Protein AF-A0A117S968-F1 (afdb_monomer)

Sequence (206 aa):
MDIFWGIPSEEHIAWGGMIALYLFLAGIAGGGFLTASLTDLFSKERPTKLIKTGAYIAPVAIIFGLGLLVLDLSKPFFFWKLLININTNSVMSIGTYIISVFVSLAFVYAYLVWAESATTLTGIWAKLVQFSSRFFVLRKPVALLGAIFAICTTTYTGFLLSAITTNTLWSVPFLGLVGVPFLAVLFLVSGVSTGLAATLLGAAKS

pLDDT: mean 81.48, std 13.28, range [36.38, 96.31]

Radius of gyration: 19.87 Å; Cα contacts (8 Å, |Δi|>4): 267; chains: 1; bounding box: 44×37×66 Å

Mean predicted aligned error: 8.72 Å

Foldseek 3Di:
DDDDDPDPDDPPPVDDVLLVLLLLLLLLLLLLLLQLLCLCQPPPVSLLLLNLLSLVSNLVSNVSSVVSVLVPPPCSVCVVVLVVDQDPVDLVSVLVVLSVLLNVLSVVLNVLSVLVVCCPDDDPSVVVSVVCVVCNVVNNVSSVVSNVSSLVNQLSSLVVQLVPPPDPVSVDDDVPPNPHTPSSVVSNVSSNVSNSVSSVVSSVVD

Secondary structure (DSSP, 8-state):
---SSSS-S----SS-HHHHHHHHHHHHHHHHHHHHHHHHHH-SS--HHHHHHHHHHHHHHHHHHHHHHHHHSSSGGGHHHHHHS--TT-HHHHHHHHHHHHHHHHHHHHHHHHHHHGGG--SHHHHHHHHHGGGGGGHHHHHHHHHHHHHHHHHHHHHHHHT-TT-TTTSPEETTEEEEEHHHHHHHHHHHHHHHHHHHHHHHT-

Structure (mmCIF, N/CA/C/O backbone):
data_AF-A0A117S968-F1
#
_entry.id   AF-A0A117S968-F1
#
loop_
_atom_site.group_PDB
_atom_site.id
_atom_site.type_symbol
_atom_site.label_atom_id
_atom_site.label_alt_id
_atom_site.label_comp_id
_atom_site.label_asym_id
_atom_site.label_entity_id
_atom_site.label_seq_id
_atom_site.pdbx_PDB_ins_code
_atom_site.Cartn_x
_atom_site.Cartn_y
_atom_site.Cartn_z
_atom_site.occupancy
_atom_site.B_iso_or_equiv
_atom_site.auth_seq_id
_atom_site.auth_comp_id
_atom_site.auth_asym_id
_atom_site.auth_atom_id
_atom_site.pdbx_PDB_model_num
ATOM 1 N N . MET A 1 1 ? 14.088 5.258 -43.621 1.00 47.81 1 MET A N 1
ATOM 2 C CA . MET A 1 1 ? 13.639 6.657 -43.497 1.00 47.81 1 MET A CA 1
ATOM 3 C C . MET A 1 1 ? 12.570 6.834 -44.542 1.00 47.81 1 MET A C 1
ATOM 5 O O . MET A 1 1 ? 12.936 6.615 -45.678 1.00 47.81 1 MET A O 1
ATOM 9 N N . ASP A 1 2 ? 11.335 7.169 -44.161 1.00 36.38 2 ASP A N 1
ATOM 10 C CA . ASP A 1 2 ? 10.377 7.879 -45.019 1.00 36.38 2 ASP A CA 1
ATOM 11 C C . ASP A 1 2 ? 9.363 8.600 -44.121 1.00 36.38 2 ASP A C 1
ATOM 13 O O . ASP A 1 2 ? 8.639 7.989 -43.337 1.00 36.38 2 ASP A O 1
ATOM 17 N N . ILE A 1 3 ? 9.399 9.929 -44.188 1.00 51.59 3 ILE A N 1
ATOM 18 C CA . ILE A 1 3 ? 8.630 10.875 -43.382 1.00 51.59 3 ILE A CA 1
ATOM 19 C C . ILE A 1 3 ? 7.699 11.570 -44.375 1.00 51.59 3 ILE A C 1
ATOM 21 O O . ILE A 1 3 ? 8.154 12.445 -45.104 1.00 51.59 3 ILE A O 1
ATOM 25 N N . PHE A 1 4 ? 6.428 11.164 -44.458 1.00 56.97 4 PHE A N 1
ATOM 26 C CA . PHE A 1 4 ? 5.489 11.775 -45.415 1.00 56.97 4 PHE A CA 1
ATOM 27 C C . PHE A 1 4 ? 4.363 12.607 -44.775 1.00 56.97 4 PHE A C 1
ATOM 29 O O . PHE A 1 4 ? 3.823 13.452 -45.475 1.00 56.97 4 PHE A O 1
ATOM 36 N N . TRP A 1 5 ? 4.056 12.468 -43.469 1.00 50.81 5 TRP A N 1
ATOM 37 C CA . TRP A 1 5 ? 2.987 13.251 -42.798 1.00 50.81 5 TRP A CA 1
ATOM 38 C C . TRP A 1 5 ? 3.158 13.491 -41.279 1.00 50.81 5 TRP A C 1
ATOM 40 O O . TRP A 1 5 ? 2.179 13.550 -40.544 1.00 50.81 5 TRP A O 1
ATOM 50 N N . GLY A 1 6 ? 4.385 13.663 -40.773 1.00 51.75 6 GLY A N 1
ATOM 51 C CA . GLY A 1 6 ? 4.610 14.210 -39.417 1.00 51.75 6 GLY A CA 1
ATOM 52 C C . GLY A 1 6 ? 4.104 13.380 -38.223 1.00 51.75 6 GLY A C 1
ATOM 53 O O . GLY A 1 6 ? 4.209 13.841 -37.092 1.00 51.75 6 GLY A O 1
ATOM 54 N N . ILE A 1 7 ? 3.609 12.163 -38.443 1.00 48.47 7 ILE A N 1
ATOM 55 C CA . ILE A 1 7 ? 3.338 11.181 -37.392 1.00 48.47 7 ILE A CA 1
ATOM 56 C C . ILE A 1 7 ? 4.130 9.925 -37.763 1.00 48.47 7 ILE A C 1
ATOM 58 O O . ILE A 1 7 ? 3.875 9.358 -38.830 1.00 48.47 7 ILE A O 1
ATOM 62 N N . PRO A 1 8 ? 5.114 9.500 -36.953 1.00 46.94 8 PRO A N 1
ATOM 63 C CA . PRO A 1 8 ? 5.734 8.196 -37.121 1.00 46.94 8 P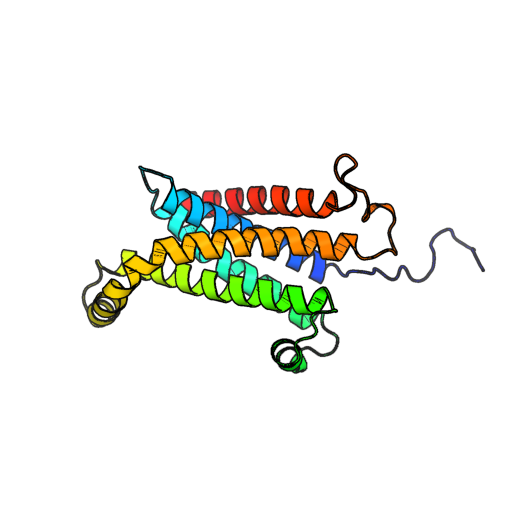RO A CA 1
ATOM 64 C C . PRO A 1 8 ? 4.654 7.113 -37.032 1.00 46.94 8 PRO A C 1
ATOM 66 O O . PRO A 1 8 ? 3.935 7.014 -36.038 1.00 46.94 8 PRO A O 1
ATOM 69 N N . SER A 1 9 ? 4.517 6.329 -38.098 1.00 44.91 9 SER A N 1
ATOM 70 C CA . SER A 1 9 ? 3.722 5.109 -38.123 1.00 44.91 9 SER A CA 1
ATOM 71 C C . SER A 1 9 ? 4.350 4.093 -37.168 1.00 44.91 9 SER A C 1
ATOM 73 O O . SER A 1 9 ? 5.526 3.758 -37.289 1.00 44.91 9 SER A O 1
ATOM 75 N N . GLU A 1 10 ? 3.524 3.646 -36.222 1.00 49.44 10 GLU A N 1
ATOM 76 C CA . GLU A 1 10 ? 3.840 2.792 -35.071 1.00 49.44 10 GLU A CA 1
ATOM 77 C C . GLU A 1 10 ? 4.653 3.484 -33.967 1.00 49.44 10 GLU A C 1
ATOM 79 O O . GLU A 1 10 ? 5.812 3.170 -33.694 1.00 49.44 10 GLU A O 1
ATOM 84 N N . GLU A 1 11 ? 3.988 4.395 -33.242 1.00 49.69 11 GLU A N 1
ATOM 85 C CA . GLU A 1 11 ? 4.288 4.580 -31.821 1.00 49.69 11 GLU A CA 1
ATOM 86 C C . GLU A 1 11 ? 4.152 3.209 -31.149 1.00 49.69 11 GLU A C 1
ATOM 88 O O . GLU A 1 11 ? 3.063 2.769 -30.777 1.00 49.69 11 GLU A O 1
ATOM 93 N N . HIS A 1 12 ? 5.269 2.501 -31.000 1.00 46.91 12 HIS A N 1
ATOM 94 C CA . HIS A 1 12 ? 5.388 1.471 -29.987 1.00 46.91 12 HIS A CA 1
ATOM 95 C C . HIS A 1 12 ? 5.179 2.169 -28.645 1.00 46.91 12 HIS A C 1
ATOM 97 O O . HIS A 1 12 ? 6.125 2.658 -28.026 1.00 46.91 12 HIS A O 1
ATOM 103 N N . ILE A 1 13 ? 3.920 2.259 -28.210 1.00 51.19 13 ILE A N 1
ATOM 104 C CA . ILE A 1 13 ? 3.584 2.667 -26.857 1.00 51.19 13 ILE A CA 1
ATOM 105 C C . ILE A 1 13 ? 4.250 1.621 -25.971 1.00 51.19 13 ILE A C 1
ATOM 107 O O . ILE A 1 13 ? 3.766 0.499 -25.841 1.00 51.19 13 ILE A O 1
ATOM 111 N N . ALA A 1 14 ? 5.407 1.971 -25.412 1.00 54.34 14 ALA A N 1
ATOM 112 C CA . ALA A 1 14 ? 6.212 1.033 -24.644 1.00 54.34 14 ALA A CA 1
ATOM 113 C C . ALA A 1 14 ? 5.417 0.454 -23.458 1.00 54.34 14 ALA A C 1
ATOM 115 O O . ALA A 1 14 ? 5.742 -0.627 -22.978 1.00 54.34 14 ALA A O 1
ATOM 116 N N . TRP A 1 15 ? 4.406 1.194 -22.979 1.00 60.62 15 TRP A N 1
ATOM 117 C CA . TRP A 1 15 ? 3.553 0.855 -21.845 1.00 60.62 15 TRP A CA 1
ATOM 118 C C . TRP A 1 15 ? 2.090 1.181 -22.163 1.00 60.62 15 TRP A C 1
ATOM 120 O O . TRP A 1 15 ? 1.715 2.349 -22.260 1.00 60.62 15 TRP A O 1
ATOM 130 N N . GLY A 1 16 ? 1.247 0.158 -22.303 1.00 72.00 16 GLY A N 1
ATOM 131 C CA . GLY A 1 16 ? -0.194 0.338 -22.483 1.00 72.00 16 GLY A CA 1
ATOM 132 C C . GLY A 1 16 ? -0.866 0.978 -21.260 1.00 72.00 16 GLY A C 1
ATOM 133 O O 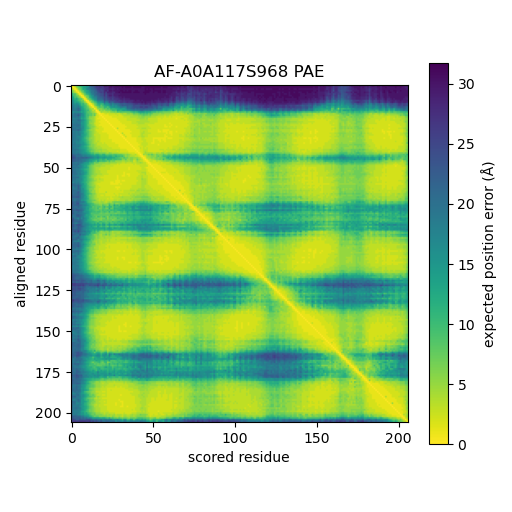. GLY A 1 16 ? -0.362 0.915 -20.136 1.00 72.00 16 GLY A O 1
ATOM 134 N N . GLY A 1 17 ? -2.060 1.551 -21.451 1.00 79.00 17 GLY A N 1
ATOM 135 C CA . GLY A 1 17 ? -2.843 2.157 -20.362 1.00 79.00 17 GLY A CA 1
ATOM 136 C C . GLY A 1 17 ? -3.137 1.205 -19.190 1.00 79.00 17 GLY A C 1
ATOM 137 O O . GLY A 1 17 ? -3.325 1.659 -18.061 1.00 79.00 17 GLY A O 1
ATOM 138 N N . MET A 1 18 ? -3.103 -0.114 -19.426 1.00 82.38 18 MET A N 1
ATOM 139 C CA . MET A 1 18 ? -3.223 -1.138 -18.383 1.00 82.38 18 MET A CA 1
ATOM 140 C C . MET A 1 18 ? -2.118 -1.024 -17.334 1.00 82.38 18 MET A C 1
ATOM 142 O O . MET A 1 18 ? -2.408 -1.097 -16.137 1.00 82.38 18 MET A O 1
ATOM 146 N N . ILE A 1 19 ? -0.870 -0.775 -17.750 1.00 83.06 19 ILE A N 1
ATOM 147 C CA . ILE A 1 19 ? 0.217 -0.659 -16.786 1.00 83.06 19 ILE A CA 1
ATOM 148 C C . ILE A 1 19 ? 0.139 0.664 -16.018 1.00 83.06 19 ILE A C 1
ATOM 150 O O . ILE A 1 19 ? 0.346 0.673 -14.807 1.00 83.06 19 ILE A O 1
ATOM 154 N N . ALA A 1 20 ? -0.239 1.770 -16.667 1.00 85.62 20 ALA A N 1
ATOM 155 C CA . ALA A 1 20 ? -0.469 3.038 -15.966 1.00 85.62 20 ALA A CA 1
ATOM 156 C C . ALA A 1 20 ? -1.512 2.886 -14.841 1.00 85.62 20 ALA A C 1
ATOM 158 O O . ALA A 1 20 ? -1.303 3.364 -13.723 1.00 85.62 20 ALA A O 1
ATOM 159 N N . LEU A 1 21 ? -2.597 2.151 -15.108 1.00 88.94 21 LEU A N 1
ATOM 160 C CA . LEU A 1 21 ? -3.628 1.864 -14.115 1.00 88.94 21 LEU A CA 1
ATOM 161 C C . LEU A 1 21 ? -3.123 0.940 -12.995 1.00 88.94 21 LEU A C 1
ATOM 163 O O . LEU A 1 21 ? -3.424 1.186 -11.827 1.00 88.94 21 LEU A O 1
ATOM 167 N N . TYR A 1 22 ? -2.317 -0.076 -13.320 1.00 90.00 22 TYR A N 1
ATOM 168 C CA . TYR A 1 22 ? -1.635 -0.896 -12.314 1.00 90.00 22 TYR A CA 1
ATOM 169 C C . TYR A 1 22 ? -0.767 -0.041 -11.385 1.00 90.00 22 TYR A C 1
ATOM 171 O O . TYR A 1 22 ? -0.874 -0.172 -10.168 1.00 90.00 22 TYR A O 1
ATOM 179 N N . LEU A 1 23 ? 0.066 0.844 -11.937 1.00 89.50 23 LEU A N 1
ATOM 180 C CA . LEU A 1 23 ? 0.974 1.678 -11.148 1.00 89.50 23 LEU A CA 1
ATOM 181 C C . LEU A 1 23 ? 0.199 2.618 -10.217 1.00 89.50 23 LEU A C 1
ATOM 183 O O . LEU A 1 23 ? 0.580 2.806 -9.062 1.00 89.50 23 LEU A O 1
ATOM 187 N N . PHE A 1 24 ? -0.919 3.162 -10.698 1.00 91.38 24 PHE A N 1
ATOM 188 C CA . PHE A 1 24 ? -1.829 3.966 -9.890 1.00 91.38 24 PHE A CA 1
ATOM 189 C C . PHE A 1 24 ? -2.448 3.157 -8.738 1.00 91.38 24 PHE A C 1
ATOM 191 O O . PHE A 1 24 ? -2.410 3.588 -7.585 1.00 91.38 24 PHE A O 1
ATOM 198 N N . LEU A 1 25 ? -2.960 1.956 -9.024 1.00 93.50 25 LEU A N 1
ATOM 199 C CA . LEU A 1 25 ? -3.525 1.048 -8.018 1.00 93.50 25 LEU A CA 1
ATOM 200 C C . LEU A 1 25 ? -2.478 0.582 -6.998 1.00 93.50 25 LEU A C 1
ATOM 202 O O . LEU A 1 25 ? -2.774 0.517 -5.806 1.00 93.50 25 LEU A O 1
ATOM 206 N N . ALA A 1 26 ? -1.248 0.312 -7.435 1.00 92.50 26 ALA A N 1
ATOM 207 C CA . ALA A 1 26 ? -0.126 -0.006 -6.558 1.00 92.50 26 ALA A CA 1
ATOM 208 C C . ALA A 1 26 ? 0.226 1.181 -5.643 1.00 92.50 26 ALA A C 1
ATOM 210 O O . ALA A 1 26 ? 0.476 0.981 -4.454 1.00 92.50 26 ALA A O 1
ATOM 211 N N . GLY A 1 27 ? 0.163 2.413 -6.163 1.00 93.69 27 GLY A N 1
ATOM 212 C CA . GLY A 1 27 ? 0.307 3.646 -5.385 1.00 93.69 27 GLY A CA 1
ATOM 213 C C . GLY A 1 27 ? -0.761 3.798 -4.303 1.00 93.69 27 GLY A C 1
ATOM 214 O O . GLY A 1 27 ? -0.419 3.998 -3.138 1.00 93.69 27 GLY A O 1
ATOM 215 N N . ILE A 1 28 ? -2.039 3.611 -4.653 1.00 95.38 28 ILE A N 1
ATOM 216 C CA . ILE A 1 28 ? -3.148 3.603 -3.683 1.00 95.38 28 ILE A CA 1
ATOM 217 C C . ILE A 1 28 ? -2.937 2.514 -2.632 1.00 95.38 28 ILE A C 1
ATOM 219 O O . ILE A 1 28 ? -3.153 2.759 -1.444 1.00 95.38 2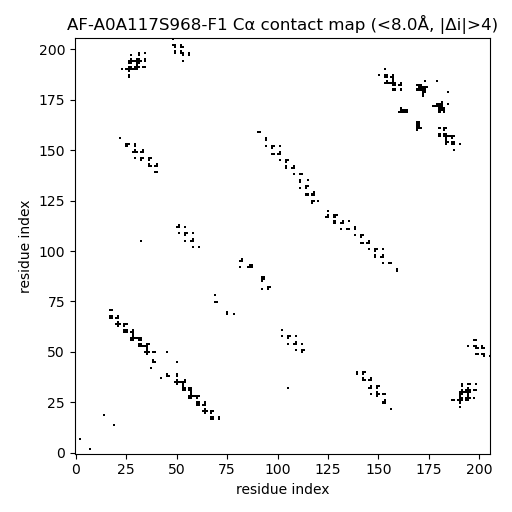8 ILE A O 1
ATOM 223 N N . ALA A 1 29 ? -2.505 1.322 -3.050 1.00 96.12 29 ALA A N 1
ATOM 224 C CA . ALA A 1 29 ? -2.284 0.213 -2.139 1.00 96.12 29 ALA A CA 1
ATOM 225 C C . ALA A 1 29 ? -1.185 0.523 -1.115 1.00 96.12 29 ALA A C 1
ATOM 227 O O . ALA A 1 29 ? -1.398 0.370 0.090 1.00 96.12 29 ALA A O 1
ATOM 228 N N . GLY A 1 30 ? -0.030 1.002 -1.586 1.00 94.94 30 GLY A N 1
ATOM 229 C CA . GLY A 1 30 ? 1.097 1.380 -0.740 1.00 94.94 30 GLY A CA 1
ATOM 230 C C . GLY A 1 30 ? 0.767 2.559 0.177 1.00 94.94 30 GLY A C 1
ATOM 231 O O . GLY A 1 30 ? 0.963 2.472 1.388 1.00 94.94 30 GLY A O 1
ATOM 232 N N . GLY A 1 31 ? 0.201 3.639 -0.367 1.00 94.75 31 GLY A N 1
ATOM 233 C CA . GLY A 1 31 ? -0.179 4.824 0.403 1.00 94.75 31 GLY A CA 1
ATOM 234 C C . GLY A 1 31 ? -1.297 4.559 1.414 1.00 94.75 31 GLY A C 1
ATOM 235 O O . GLY A 1 31 ? -1.247 5.055 2.541 1.00 94.75 31 GLY A O 1
ATOM 236 N N . GLY A 1 32 ? -2.285 3.736 1.054 1.00 95.25 32 GLY A N 1
ATOM 237 C CA . GLY A 1 32 ? -3.366 3.335 1.952 1.00 95.25 32 GLY A CA 1
ATOM 238 C C . GLY A 1 32 ? -2.871 2.452 3.096 1.00 95.25 32 GLY A C 1
ATOM 239 O O . GLY A 1 32 ? -3.229 2.692 4.253 1.00 95.25 32 GLY A O 1
ATOM 240 N N . PHE A 1 33 ? -1.977 1.502 2.794 1.00 96.31 33 PHE A N 1
ATOM 241 C CA . PHE A 1 33 ? -1.311 0.696 3.814 1.00 96.31 33 PHE A CA 1
ATOM 242 C C . PHE A 1 33 ? -0.501 1.582 4.760 1.00 96.31 33 PHE A C 1
ATOM 244 O O . PHE A 1 33 ? -0.674 1.488 5.971 1.00 96.31 33 PHE A O 1
ATOM 251 N N . LEU A 1 34 ? 0.326 2.483 4.216 1.00 95.75 34 LEU A N 1
ATOM 252 C CA . LEU A 1 34 ? 1.146 3.406 5.001 1.00 95.75 34 LEU A CA 1
ATOM 253 C C . LEU A 1 34 ? 0.305 4.282 5.920 1.00 95.75 34 LEU A C 1
ATOM 255 O O . LEU A 1 34 ? 0.634 4.431 7.095 1.00 95.75 34 LEU A O 1
ATOM 259 N N . THR A 1 35 ? -0.803 4.814 5.410 1.00 94.44 35 THR A N 1
ATOM 260 C CA . THR A 1 35 ? -1.728 5.621 6.207 1.00 94.44 35 THR A CA 1
ATOM 261 C C . THR A 1 35 ? -2.257 4.827 7.396 1.00 94.44 35 THR A C 1
ATOM 263 O O . THR A 1 35 ? -2.197 5.308 8.530 1.00 94.44 35 THR A O 1
ATOM 266 N N . ALA A 1 36 ? -2.727 3.598 7.166 1.00 94.38 36 ALA A N 1
ATOM 267 C CA . ALA A 1 36 ? -3.228 2.743 8.235 1.00 94.38 36 ALA A CA 1
ATOM 268 C C . ALA A 1 36 ? -2.124 2.364 9.229 1.00 94.38 36 ALA A C 1
ATOM 270 O O . ALA A 1 36 ? -2.288 2.592 10.425 1.00 94.38 36 ALA A O 1
ATOM 271 N N . SER A 1 37 ? -0.980 1.867 8.750 1.00 93.88 37 SER A N 1
ATOM 272 C CA . SER A 1 37 ? 0.117 1.402 9.600 1.00 93.88 37 SER A CA 1
ATOM 273 C C . SER A 1 37 ? 0.742 2.526 10.426 1.00 93.88 37 SER A C 1
ATOM 275 O O . SER A 1 37 ? 1.009 2.339 11.609 1.00 93.88 37 SER A O 1
ATOM 277 N N . LEU A 1 38 ? 0.959 3.709 9.838 1.00 93.00 38 LEU A N 1
ATOM 278 C CA . LEU A 1 38 ? 1.544 4.848 10.552 1.00 93.00 38 LEU A CA 1
ATOM 279 C C . LEU A 1 38 ? 0.570 5.395 11.595 1.00 93.00 38 LEU A C 1
ATOM 281 O O . LEU A 1 38 ? 0.971 5.674 12.724 1.00 93.00 38 LEU A O 1
ATOM 285 N N . THR A 1 39 ? -0.716 5.489 11.253 1.00 91.94 39 THR A N 1
ATOM 286 C CA . THR A 1 39 ? -1.750 5.909 12.20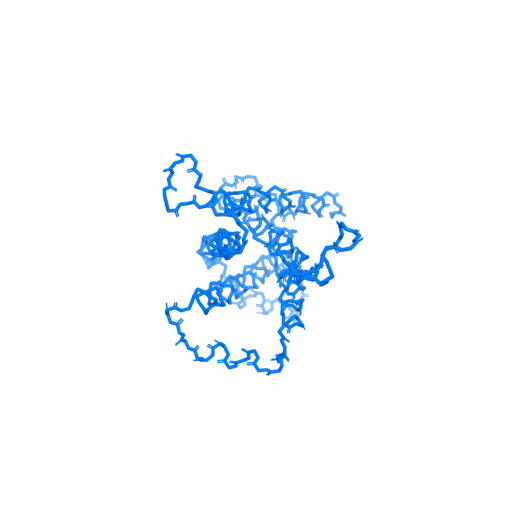6 1.00 91.94 39 THR A CA 1
ATOM 287 C C . THR A 1 39 ? -1.855 4.924 13.369 1.00 91.94 39 THR A C 1
ATOM 289 O O . THR A 1 39 ? -1.948 5.334 14.521 1.00 91.94 39 THR A O 1
ATOM 292 N N . ASP A 1 40 ? -1.792 3.625 13.092 1.00 90.31 40 ASP A N 1
ATOM 293 C CA . ASP A 1 40 ? -1.872 2.565 14.096 1.00 90.31 40 ASP A CA 1
ATOM 294 C C . ASP A 1 40 ? -0.657 2.535 15.044 1.00 90.31 40 ASP A C 1
ATOM 296 O O . ASP A 1 40 ? -0.793 2.313 16.252 1.00 90.31 40 ASP A O 1
ATOM 300 N N . LEU A 1 41 ? 0.538 2.805 14.508 1.00 89.25 41 LEU A N 1
ATOM 301 C CA . LEU A 1 41 ? 1.791 2.808 15.265 1.00 89.25 41 LEU A CA 1
ATOM 302 C C . LEU A 1 41 ? 2.000 4.090 16.084 1.00 89.25 41 LEU A C 1
ATOM 304 O O . LEU A 1 41 ? 2.440 3.999 17.232 1.00 89.25 41 LEU A O 1
ATOM 308 N N . PHE A 1 42 ? 1.696 5.261 15.515 1.00 89.25 42 PHE A N 1
ATOM 309 C CA . PHE A 1 42 ? 2.095 6.557 16.078 1.00 89.25 42 PHE A CA 1
ATOM 310 C C . PHE A 1 42 ? 0.944 7.401 16.639 1.00 89.25 42 PHE A C 1
ATOM 312 O O . PHE A 1 42 ? 1.191 8.263 17.484 1.00 89.25 42 PHE A O 1
ATOM 319 N N . SER A 1 43 ? -0.307 7.183 16.217 1.00 86.19 43 SER A N 1
ATOM 320 C CA . SER A 1 43 ? -1.426 7.985 16.723 1.00 86.19 43 SER A CA 1
ATOM 321 C C . SER A 1 43 ? -1.857 7.527 18.115 1.00 86.19 43 SER A C 1
ATOM 323 O O . SER A 1 43 ? -2.069 6.337 18.358 1.00 86.19 43 SER A O 1
ATOM 325 N N . LYS A 1 44 ? -2.029 8.487 19.033 1.00 77.50 44 LYS A N 1
ATOM 326 C CA . LYS A 1 44 ? -2.585 8.237 20.374 1.00 77.50 44 LYS A CA 1
ATOM 327 C C . LYS A 1 44 ? -4.094 8.000 20.331 1.00 77.50 44 LYS A C 1
ATOM 329 O O . LYS A 1 44 ? -4.592 7.161 21.070 1.00 77.50 44 LYS A O 1
ATOM 334 N N . GLU A 1 45 ? -4.798 8.712 19.452 1.00 77.88 45 GLU A N 1
ATOM 335 C CA . GLU A 1 45 ? -6.260 8.640 19.320 1.00 77.88 45 GLU A CA 1
ATOM 336 C C . GLU A 1 45 ? -6.727 7.409 18.531 1.00 77.88 45 GLU A C 1
ATOM 338 O O . GLU A 1 45 ? -7.876 7.000 18.664 1.00 77.88 45 GLU A O 1
ATOM 343 N N . ARG A 1 46 ? -5.835 6.808 17.725 1.00 79.75 46 ARG A N 1
ATOM 344 C CA . ARG A 1 46 ? -6.076 5.598 16.914 1.00 79.75 46 ARG A CA 1
ATOM 345 C C . ARG A 1 46 ? -7.463 5.579 16.255 1.00 79.75 46 ARG A C 1
ATOM 347 O O . ARG A 1 46 ? -8.286 4.714 16.579 1.00 79.75 46 ARG A O 1
ATOM 354 N N . PRO A 1 47 ? -7.734 6.493 15.304 1.00 85.88 47 PRO A N 1
ATOM 355 C CA . PRO A 1 47 ? -9.019 6.548 14.617 1.00 85.88 47 PRO A CA 1
ATOM 356 C C . PRO A 1 47 ? -9.296 5.215 13.913 1.00 85.88 47 PRO A C 1
ATOM 358 O O . PRO A 1 47 ? -8.774 4.915 12.839 1.00 85.88 47 PRO A O 1
ATOM 361 N N . THR A 1 48 ? -10.133 4.388 14.543 1.00 85.50 48 THR A N 1
ATOM 362 C CA . THR A 1 48 ? -10.297 2.976 14.171 1.00 85.50 48 THR A CA 1
ATOM 363 C C . THR A 1 48 ? -10.897 2.831 12.774 1.00 85.50 48 THR A C 1
ATOM 365 O O . THR A 1 48 ? -10.559 1.896 12.053 1.00 85.50 48 THR A O 1
ATOM 368 N N . LYS A 1 49 ? -11.752 3.777 12.366 1.00 88.81 49 LYS A N 1
ATOM 369 C CA . LYS A 1 49 ? -12.327 3.822 11.016 1.00 88.81 49 LYS A CA 1
ATOM 370 C C . LYS A 1 49 ? -11.254 4.028 9.946 1.00 88.81 49 LYS A C 1
ATOM 372 O O . LYS A 1 49 ? -11.216 3.260 8.994 1.00 88.81 49 LYS A O 1
ATOM 377 N N . LEU A 1 50 ? -10.348 4.989 10.153 1.00 91.31 50 LEU A N 1
ATOM 378 C CA . LEU A 1 50 ? -9.259 5.302 9.221 1.00 91.31 50 LEU A CA 1
ATOM 379 C C . LEU A 1 50 ? -8.275 4.136 9.070 1.00 91.31 50 LEU A C 1
ATOM 381 O O . LEU A 1 50 ? -7.872 3.792 7.961 1.00 91.31 50 LEU A O 1
ATOM 385 N N . ILE A 1 51 ? -7.918 3.498 10.188 1.00 91.94 51 ILE A N 1
ATOM 386 C CA . ILE A 1 51 ? -7.028 2.332 10.172 1.00 91.94 51 ILE A CA 1
ATOM 387 C C . ILE A 1 51 ? -7.688 1.175 9.413 1.00 91.94 51 ILE A C 1
ATOM 389 O O . ILE A 1 51 ? -7.053 0.560 8.562 1.00 91.94 51 ILE A O 1
ATOM 393 N N . LYS A 1 52 ? -8.977 0.907 9.665 1.00 91.81 52 LYS A N 1
ATOM 394 C CA . LYS A 1 52 ? -9.736 -0.130 8.951 1.00 91.81 52 LYS A CA 1
ATOM 395 C C . LYS A 1 52 ? -9.804 0.138 7.454 1.00 91.81 52 LYS A C 1
ATOM 397 O O . LYS A 1 52 ? -9.517 -0.761 6.671 1.00 91.81 52 LYS A O 1
ATOM 402 N N . THR A 1 53 ? -10.167 1.349 7.042 1.00 93.38 53 THR A N 1
ATOM 403 C CA . THR A 1 53 ? -10.310 1.661 5.617 1.00 93.38 53 THR A CA 1
ATOM 404 C C . THR A 1 53 ? -8.985 1.543 4.884 1.00 93.38 53 THR A C 1
ATOM 406 O O . THR A 1 53 ? -8.953 0.904 3.837 1.00 93.38 53 THR A O 1
ATOM 409 N N . GLY A 1 54 ? -7.878 2.036 5.444 1.00 92.50 54 GLY A N 1
ATOM 410 C CA . GLY A 1 54 ? -6.557 1.828 4.841 1.00 92.50 54 GLY A CA 1
ATOM 411 C C . GLY A 1 54 ? -6.091 0.378 4.832 1.00 92.50 54 GLY A C 1
ATOM 412 O O . GLY A 1 54 ? -5.564 -0.078 3.817 1.00 92.50 54 GLY A O 1
ATOM 413 N N . ALA A 1 55 ? -6.373 -0.378 5.895 1.00 93.94 55 ALA A N 1
ATOM 414 C CA . ALA A 1 55 ? -6.048 -1.798 5.957 1.00 93.94 55 ALA A CA 1
ATOM 415 C C . ALA A 1 55 ? -6.798 -2.628 4.902 1.00 93.94 55 ALA A C 1
ATOM 417 O O . ALA A 1 55 ? -6.240 -3.605 4.421 1.00 93.94 55 ALA A O 1
ATOM 418 N N . TYR A 1 56 ? -8.021 -2.248 4.507 1.00 94.62 56 TYR A N 1
ATOM 419 C CA . TYR A 1 56 ? -8.780 -2.952 3.462 1.00 94.62 56 TYR A CA 1
ATOM 420 C C . TYR A 1 56 ? -8.543 -2.416 2.048 1.00 94.62 56 TYR A C 1
ATOM 422 O O . TYR A 1 56 ? -8.494 -3.202 1.104 1.00 94.62 56 TYR A O 1
ATOM 430 N N . ILE A 1 57 ? -8.369 -1.102 1.876 1.00 94.75 57 ILE A N 1
ATOM 431 C CA . ILE A 1 57 ? -8.083 -0.507 0.562 1.00 94.75 57 ILE A CA 1
ATOM 432 C C . ILE A 1 57 ? -6.769 -1.059 0.006 1.00 94.75 57 ILE A C 1
ATOM 434 O O . ILE A 1 57 ? -6.702 -1.364 -1.182 1.00 94.75 57 ILE A O 1
ATOM 438 N N . ALA A 1 58 ? -5.756 -1.249 0.857 1.00 94.19 58 ALA A N 1
ATOM 439 C CA . ALA A 1 58 ? -4.455 -1.763 0.448 1.00 94.19 58 ALA A CA 1
ATOM 440 C C . ALA A 1 58 ? -4.503 -3.123 -0.287 1.00 94.19 58 ALA A C 1
ATOM 442 O O . ALA A 1 58 ? -4.098 -3.175 -1.452 1.00 94.19 58 ALA A O 1
ATOM 443 N N . PRO A 1 59 ? -5.013 -4.217 0.320 1.00 94.19 59 PRO A N 1
ATOM 444 C CA . PRO A 1 59 ? -5.113 -5.511 -0.345 1.00 94.19 59 PRO A CA 1
ATOM 445 C C . PRO A 1 59 ? -6.075 -5.478 -1.538 1.00 94.19 59 PRO A C 1
ATOM 447 O O . PRO A 1 59 ? -5.799 -6.102 -2.556 1.00 94.19 59 PRO A O 1
ATOM 450 N N . VAL A 1 60 ? -7.179 -4.727 -1.473 1.00 95.31 60 VAL A N 1
ATOM 451 C CA . VAL A 1 60 ? -8.120 -4.647 -2.601 1.00 95.31 60 VAL A CA 1
ATOM 452 C C . VAL A 1 60 ? -7.455 -3.999 -3.817 1.00 95.31 60 VAL A C 1
ATOM 454 O O . VAL A 1 60 ? -7.471 -4.572 -4.905 1.00 95.31 60 VAL A O 1
ATOM 457 N N . ALA A 1 61 ? -6.816 -2.842 -3.637 1.00 94.75 61 ALA A N 1
ATOM 458 C CA . ALA A 1 61 ? -6.159 -2.124 -4.722 1.00 94.75 61 ALA A CA 1
ATOM 459 C C . ALA A 1 61 ? -5.008 -2.934 -5.338 1.00 94.75 61 ALA A C 1
ATOM 461 O O . ALA A 1 61 ? -4.910 -3.007 -6.564 1.00 94.75 61 ALA A O 1
ATOM 462 N N . ILE A 1 62 ? -4.182 -3.605 -4.522 1.00 92.94 62 ILE A N 1
ATOM 463 C CA . ILE A 1 62 ? -3.063 -4.398 -5.050 1.00 92.94 62 ILE A CA 1
ATOM 464 C C . ILE A 1 62 ? -3.534 -5.648 -5.802 1.00 92.94 62 ILE A C 1
ATOM 466 O O . ILE A 1 62 ? -2.906 -6.004 -6.791 1.00 92.94 62 ILE A O 1
ATOM 470 N N . ILE A 1 63 ? -4.642 -6.292 -5.409 1.00 93.12 63 ILE A N 1
ATOM 471 C CA . ILE A 1 63 ? -5.208 -7.431 -6.158 1.00 93.12 63 ILE A CA 1
ATOM 472 C C . ILE A 1 63 ? -5.650 -6.987 -7.551 1.00 93.12 63 ILE A C 1
ATOM 474 O O . ILE A 1 63 ? -5.300 -7.634 -8.537 1.00 93.12 63 ILE A O 1
ATOM 478 N N . PHE A 1 64 ? -6.388 -5.876 -7.646 1.00 93.12 64 PHE A N 1
ATOM 479 C CA . PHE A 1 64 ? -6.813 -5.339 -8.940 1.00 93.12 64 PHE A CA 1
ATOM 480 C C . PHE A 1 64 ? -5.614 -4.915 -9.789 1.00 93.12 64 PHE A C 1
ATOM 482 O O . PHE A 1 64 ? -5.559 -5.239 -10.974 1.00 93.12 64 PHE A O 1
ATOM 489 N N . GLY A 1 65 ? -4.626 -4.259 -9.175 1.00 89.94 65 GLY A N 1
ATOM 490 C CA . GLY A 1 65 ? -3.384 -3.900 -9.847 1.00 89.94 65 GLY A CA 1
ATOM 491 C C . GLY A 1 65 ? -2.645 -5.130 -10.382 1.00 89.94 65 GLY A C 1
ATOM 492 O O . GLY A 1 65 ? -2.285 -5.172 -11.555 1.00 89.94 65 GLY A O 1
ATOM 493 N N . LEU A 1 66 ? -2.452 -6.153 -9.551 1.00 89.00 66 LEU A N 1
ATOM 494 C CA . LEU A 1 66 ? -1.801 -7.399 -9.950 1.00 89.00 66 LEU A CA 1
ATOM 495 C C 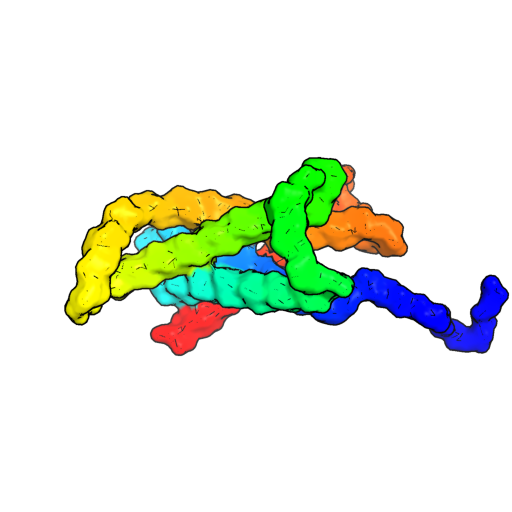. LEU A 1 66 ? -2.575 -8.139 -11.038 1.00 89.00 66 LEU A C 1
ATOM 497 O O . LEU A 1 66 ? -1.954 -8.707 -11.928 1.00 89.00 66 LEU A O 1
ATOM 501 N N . GLY A 1 67 ? -3.908 -8.106 -11.002 1.00 87.88 67 GLY A N 1
ATOM 502 C CA . GLY A 1 67 ? -4.746 -8.653 -12.065 1.00 87.88 67 GLY A CA 1
ATOM 503 C C . GLY A 1 67 ? -4.441 -8.004 -13.415 1.00 87.88 67 GLY A C 1
ATOM 504 O O . GLY A 1 67 ? -4.197 -8.711 -14.387 1.00 87.88 67 GLY A O 1
ATOM 505 N N . LEU A 1 68 ? -4.368 -6.670 -13.461 1.00 87.25 68 LEU A N 1
ATOM 506 C CA . LEU A 1 68 ? -3.985 -5.937 -14.673 1.00 87.25 68 LEU A CA 1
ATOM 507 C C . LEU A 1 68 ? -2.559 -6.271 -15.118 1.00 87.25 68 LEU A C 1
ATOM 509 O O . LEU A 1 68 ? -2.332 -6.492 -16.302 1.00 87.25 68 LEU A O 1
ATOM 513 N N . LEU A 1 69 ? -1.621 -6.369 -14.173 1.00 85.12 69 LEU A N 1
ATOM 514 C CA . LEU A 1 69 ? -0.236 -6.731 -14.470 1.00 85.12 69 LEU A CA 1
ATOM 515 C C . LEU A 1 69 ? -0.136 -8.138 -15.071 1.00 85.12 69 LEU A C 1
ATOM 517 O O . LEU A 1 69 ? 0.558 -8.330 -16.059 1.00 85.12 69 LEU A O 1
ATOM 521 N N . VAL A 1 70 ? -0.844 -9.124 -14.516 1.00 83.75 70 VAL A N 1
ATOM 522 C CA . VAL A 1 70 ? -0.841 -10.501 -15.037 1.00 83.75 70 VAL A CA 1
ATOM 523 C C . VAL A 1 70 ? -1.486 -10.579 -16.419 1.00 83.75 70 VAL A C 1
ATOM 525 O O . VAL A 1 70 ? -1.018 -11.358 -17.244 1.00 83.75 70 VAL A O 1
ATOM 528 N N . LEU A 1 71 ? -2.527 -9.788 -16.687 1.00 83.88 71 LEU A N 1
ATOM 529 C CA . LEU A 1 71 ? -3.172 -9.729 -18.004 1.00 83.88 71 LEU A CA 1
ATOM 530 C C . LEU A 1 71 ? -2.292 -9.068 -19.071 1.00 83.88 71 LEU A C 1
ATOM 532 O O . LEU A 1 71 ? -2.385 -9.442 -20.236 1.00 83.88 71 LEU A O 1
ATOM 536 N N . ASP A 1 72 ? -1.439 -8.126 -18.672 1.00 81.62 72 ASP A N 1
ATOM 537 C CA . ASP A 1 72 ? -0.473 -7.473 -19.558 1.00 81.62 72 ASP A CA 1
ATOM 538 C C . ASP A 1 72 ? 0.690 -8.407 -19.956 1.00 81.62 72 ASP A C 1
ATOM 540 O O . ASP A 1 72 ? 1.282 -8.265 -21.027 1.00 81.62 72 ASP A O 1
ATOM 544 N N . LEU A 1 73 ? 0.991 -9.436 -19.149 1.00 77.44 73 LEU A N 1
ATOM 545 C CA . LEU A 1 73 ? 1.970 -10.454 -19.533 1.00 77.44 73 LEU A CA 1
ATOM 546 C C . LEU A 1 73 ? 1.497 -11.202 -20.787 1.00 77.44 73 LEU A C 1
ATOM 548 O O . LEU A 1 73 ? 0.427 -11.802 -20.805 1.00 77.44 73 LEU A O 1
ATOM 552 N N . SER A 1 74 ? 2.381 -11.348 -21.781 1.00 70.81 74 SER A N 1
ATOM 553 C CA . SER A 1 74 ? 2.108 -12.128 -23.004 1.00 70.81 74 SER A CA 1
ATOM 554 C C . SER A 1 74 ? 1.738 -13.601 -22.741 1.00 70.81 74 SER A C 1
ATOM 556 O O . SER A 1 74 ? 1.269 -14.302 -23.635 1.00 70.81 74 SER A O 1
ATOM 558 N N . LYS A 1 75 ? 2.001 -14.104 -21.526 1.00 73.88 75 LYS A N 1
ATOM 559 C CA . LYS A 1 75 ? 1.769 -15.485 -21.083 1.00 73.88 75 LYS A CA 1
ATOM 560 C C . LYS A 1 75 ? 1.257 -15.517 -19.626 1.00 73.88 75 LYS A C 1
ATOM 562 O O . LYS A 1 75 ? 2.001 -15.944 -18.738 1.00 73.88 75 LYS A O 1
ATOM 567 N N . PRO A 1 76 ? -0.007 -15.128 -19.363 1.00 75.69 76 PRO A N 1
ATOM 568 C CA . PRO A 1 76 ? -0.533 -14.915 -18.005 1.00 75.69 76 PRO A CA 1
ATOM 569 C C . PRO A 1 76 ? -0.466 -16.174 -17.125 1.00 75.69 76 PRO A C 1
ATOM 571 O O . PRO A 1 76 ? -0.077 -16.120 -15.959 1.00 75.69 76 PRO A O 1
ATOM 574 N N . PHE A 1 77 ? -0.748 -17.348 -17.697 1.00 74.06 77 PHE A N 1
ATOM 575 C CA . PHE A 1 77 ? -0.755 -18.627 -16.972 1.00 74.06 77 PHE A CA 1
ATOM 576 C C . PHE A 1 77 ? 0.624 -19.073 -16.462 1.00 74.06 77 PHE A C 1
ATOM 578 O O . PHE A 1 77 ? 0.714 -19.936 -15.590 1.00 74.06 77 PHE A O 1
ATOM 585 N N . PHE A 1 78 ? 1.710 -18.489 -16.976 1.00 70.31 78 PHE A N 1
ATOM 586 C CA . PHE A 1 78 ? 3.074 -18.834 -16.578 1.00 70.31 78 PHE A CA 1
ATOM 587 C C . PHE A 1 78 ? 3.638 -17.934 -15.473 1.00 70.31 78 PHE A C 1
ATOM 589 O O . PHE A 1 78 ? 4.776 -18.156 -15.061 1.00 70.31 78 PHE A O 1
ATOM 596 N N . PHE A 1 79 ? 2.857 -16.984 -14.942 1.00 74.44 79 PHE A N 1
ATOM 597 C CA . PHE A 1 79 ? 3.273 -16.098 -13.847 1.00 74.44 79 PHE A CA 1
ATOM 598 C C . PHE A 1 79 ? 3.863 -16.860 -12.646 1.00 74.44 79 PHE A C 1
ATOM 600 O O . PHE A 1 79 ? 4.891 -16.470 -12.101 1.00 74.44 79 PHE A O 1
ATOM 607 N N . TRP A 1 80 ? 3.295 -18.019 -12.297 1.00 76.81 80 TRP A N 1
ATOM 608 C CA . TRP A 1 80 ? 3.800 -18.884 -11.222 1.00 76.81 80 TRP A CA 1
ATOM 609 C C . TRP A 1 80 ? 5.259 -19.317 -11.414 1.00 76.81 80 TRP A C 1
ATOM 611 O O . TRP A 1 80 ? 5.991 -19.472 -10.440 1.00 76.81 80 TRP A O 1
ATOM 621 N N . LYS A 1 81 ? 5.727 -19.464 -12.663 1.00 74.69 81 LYS A N 1
ATOM 622 C CA . LYS A 1 81 ? 7.135 -19.784 -12.938 1.00 74.69 81 LYS A CA 1
ATOM 623 C C . LYS A 1 81 ? 8.067 -18.640 -12.554 1.00 74.69 81 LYS A C 1
ATOM 625 O O . LYS A 1 81 ? 9.209 -18.920 -12.206 1.00 74.69 81 LYS A O 1
ATOM 630 N N . LEU A 1 82 ? 7.590 -17.397 -12.600 1.00 74.69 82 LEU A N 1
ATOM 631 C CA . LEU A 1 82 ? 8.345 -16.206 -12.215 1.00 74.69 82 LEU A CA 1
ATOM 632 C C . LEU A 1 82 ? 8.513 -16.123 -10.689 1.00 74.69 82 LEU A C 1
ATOM 634 O O . LEU A 1 82 ? 9.548 -15.671 -10.218 1.00 74.69 82 LEU A O 1
ATOM 638 N N . LEU A 1 83 ? 7.552 -16.654 -9.921 1.00 75.62 83 LEU A N 1
ATOM 639 C CA . LEU A 1 83 ? 7.668 -16.788 -8.462 1.00 75.62 83 LEU A CA 1
ATOM 640 C C . LEU A 1 83 ? 8.693 -17.853 -8.036 1.00 75.62 83 LEU A C 1
ATOM 642 O O . LEU A 1 83 ? 9.317 -17.716 -6.985 1.00 75.62 83 LEU A O 1
ATOM 646 N N . ILE A 1 84 ? 8.871 -18.905 -8.841 1.00 75.94 84 ILE A N 1
ATOM 647 C CA . ILE A 1 84 ? 9.763 -20.037 -8.535 1.00 75.94 84 ILE A CA 1
ATOM 648 C C . ILE A 1 84 ? 11.186 -19.809 -9.077 1.00 75.94 84 ILE A C 1
ATOM 650 O O . ILE A 1 84 ? 12.158 -20.187 -8.428 1.00 75.94 84 ILE A O 1
ATOM 654 N N . ASN A 1 85 ? 11.331 -19.194 -10.255 1.00 75.00 85 ASN A N 1
ATOM 655 C CA . ASN A 1 85 ? 12.634 -18.954 -10.883 1.00 75.00 85 ASN A CA 1
ATOM 656 C C . ASN A 1 85 ? 13.209 -17.598 -10.460 1.00 75.00 85 ASN A C 1
ATOM 658 O O . ASN A 1 85 ? 12.994 -16.581 -11.122 1.00 75.00 85 ASN A O 1
ATOM 662 N N . ILE A 1 86 ? 13.975 -17.608 -9.368 1.00 67.38 86 ILE A N 1
ATOM 663 C CA . ILE A 1 86 ? 14.663 -16.426 -8.841 1.00 67.38 86 ILE A CA 1
ATOM 664 C C . ILE A 1 86 ? 15.818 -16.047 -9.777 1.00 67.38 86 ILE A C 1
ATOM 666 O O . ILE A 1 86 ? 16.768 -16.813 -9.935 1.00 67.38 86 ILE A O 1
ATOM 670 N N . ASN A 1 87 ? 15.781 -14.841 -10.347 1.00 75.94 87 ASN A N 1
ATOM 671 C CA . ASN A 1 87 ? 16.932 -14.254 -11.030 1.00 75.94 87 ASN A CA 1
ATOM 672 C C . ASN A 1 87 ? 17.282 -12.911 -10.385 1.00 75.94 87 ASN A C 1
ATOM 674 O O . ASN A 1 87 ? 16.692 -11.884 -10.707 1.00 75.94 87 ASN A O 1
ATOM 678 N N . THR A 1 88 ? 18.275 -12.914 -9.498 1.00 72.19 88 THR A N 1
ATOM 679 C CA . THR A 1 88 ? 18.710 -11.721 -8.754 1.00 72.19 88 THR A CA 1
ATOM 680 C C . THR A 1 88 ? 19.371 -10.650 -9.622 1.00 72.19 88 THR A C 1
ATOM 682 O O . THR A 1 88 ? 19.510 -9.520 -9.170 1.00 72.19 88 THR A O 1
ATOM 685 N N . ASN A 1 89 ? 19.746 -10.963 -10.867 1.00 73.81 89 ASN A N 1
ATOM 686 C CA . ASN A 1 89 ? 20.279 -9.975 -11.810 1.00 73.81 89 ASN A CA 1
ATOM 687 C C . ASN A 1 89 ? 19.169 -9.209 -12.545 1.00 73.81 89 ASN A C 1
ATOM 689 O O . ASN A 1 89 ? 19.428 -8.172 -13.151 1.00 73.81 89 ASN A O 1
ATOM 693 N N . SER A 1 90 ? 17.931 -9.714 -12.521 1.00 77.12 90 SER A N 1
ATOM 694 C CA . SER A 1 90 ? 16.801 -9.074 -13.186 1.00 77.12 90 SER A CA 1
ATOM 695 C C . SER A 1 90 ? 16.053 -8.173 -12.215 1.00 77.12 90 SER A C 1
ATOM 697 O O . SER A 1 90 ? 15.487 -8.649 -11.229 1.00 77.12 90 SER A O 1
ATOM 699 N N . VAL A 1 91 ? 15.980 -6.879 -12.544 1.00 77.00 91 VAL A N 1
ATOM 700 C CA . VAL A 1 91 ? 15.200 -5.894 -11.779 1.00 77.00 91 VAL A CA 1
ATOM 701 C C . VAL A 1 91 ? 13.770 -6.404 -11.600 1.00 77.00 91 VAL A C 1
ATOM 703 O O . VAL A 1 91 ? 13.308 -6.517 -10.472 1.00 77.00 91 VAL A O 1
ATOM 706 N N . MET A 1 92 ? 13.132 -6.865 -12.682 1.00 79.94 92 MET A N 1
ATOM 707 C CA . MET A 1 92 ? 11.760 -7.384 -12.685 1.00 79.94 92 MET A CA 1
ATOM 708 C C . MET A 1 92 ? 11.525 -8.521 -11.673 1.00 79.94 92 MET A C 1
ATOM 710 O O . MET A 1 92 ? 10.508 -8.501 -10.982 1.00 79.94 92 MET A O 1
ATOM 714 N N . SER A 1 93 ? 12.462 -9.472 -11.544 1.00 81.38 93 SER A N 1
ATOM 715 C CA . SER A 1 93 ? 12.346 -10.592 -10.592 1.00 81.38 93 SER A CA 1
ATOM 716 C C . SER A 1 93 ? 12.390 -10.098 -9.142 1.00 81.38 93 SER A C 1
ATOM 718 O O . SER A 1 93 ? 11.555 -10.506 -8.337 1.00 81.38 93 SER A O 1
ATOM 720 N N . ILE A 1 94 ? 13.277 -9.145 -8.825 1.00 84.69 94 ILE A N 1
ATOM 721 C CA . ILE A 1 94 ? 13.349 -8.504 -7.498 1.00 84.69 94 ILE A CA 1
ATOM 722 C C . ILE A 1 94 ? 12.006 -7.852 -7.147 1.00 84.69 94 ILE A C 1
ATOM 724 O O . ILE A 1 94 ? 11.486 -8.039 -6.045 1.00 84.69 94 ILE A O 1
ATOM 728 N N . GLY A 1 95 ? 11.408 -7.141 -8.105 1.00 85.94 95 GLY A N 1
ATOM 729 C CA . GLY A 1 95 ? 10.095 -6.523 -7.948 1.00 85.94 95 GLY A CA 1
ATOM 730 C C . GLY A 1 95 ? 8.994 -7.484 -7.558 1.00 85.94 95 GLY A C 1
ATOM 731 O O . GLY A 1 95 ? 8.219 -7.203 -6.646 1.00 85.94 95 GLY A O 1
ATOM 732 N N . THR A 1 96 ? 8.934 -8.636 -8.221 1.00 85.69 96 THR A N 1
ATOM 733 C CA . THR A 1 96 ? 7.926 -9.653 -7.925 1.00 85.69 96 THR A CA 1
ATOM 734 C C . THR A 1 96 ? 8.031 -10.143 -6.484 1.00 85.69 96 THR A C 1
ATOM 736 O O . THR A 1 96 ? 6.997 -10.311 -5.838 1.00 85.69 96 THR A O 1
ATOM 739 N N . TYR A 1 97 ? 9.238 -10.301 -5.932 1.00 88.19 97 TYR A N 1
ATOM 740 C CA . TYR A 1 97 ? 9.408 -10.677 -4.524 1.00 88.19 97 TYR A CA 1
ATOM 741 C C . TYR A 1 97 ? 8.997 -9.563 -3.564 1.00 88.19 97 TYR A C 1
ATOM 743 O O . TYR A 1 97 ? 8.269 -9.835 -2.609 1.00 88.19 97 TYR A O 1
ATOM 751 N N . ILE A 1 98 ? 9.390 -8.314 -3.836 1.00 90.56 98 ILE A N 1
ATOM 752 C CA . ILE A 1 98 ? 8.983 -7.153 -3.026 1.00 90.56 98 ILE A CA 1
ATOM 753 C C . ILE A 1 98 ? 7.452 -7.067 -2.960 1.00 90.56 98 ILE A C 1
ATOM 755 O O . ILE A 1 98 ? 6.886 -6.989 -1.869 1.00 90.56 98 ILE A O 1
ATOM 759 N N . ILE A 1 99 ? 6.784 -7.159 -4.114 1.00 91.25 99 ILE A N 1
ATOM 760 C CA . ILE A 1 99 ? 5.322 -7.093 -4.203 1.00 91.25 99 ILE A CA 1
ATOM 761 C C . ILE A 1 99 ? 4.679 -8.305 -3.522 1.00 91.25 99 ILE A C 1
ATOM 763 O O . ILE A 1 99 ? 3.716 -8.142 -2.780 1.00 91.25 99 ILE A O 1
ATOM 767 N N . SER A 1 100 ? 5.213 -9.516 -3.706 1.00 91.38 100 SER A N 1
ATOM 768 C CA . SER A 1 100 ? 4.656 -10.733 -3.090 1.00 91.38 100 SER A CA 1
ATOM 769 C C . SER A 1 100 ? 4.690 -10.676 -1.562 1.00 91.38 100 SER A C 1
ATOM 771 O O . SER A 1 100 ? 3.715 -11.042 -0.896 1.00 91.38 100 SER A O 1
ATOM 773 N N . VAL A 1 101 ? 5.792 -10.179 -0.991 1.00 93.56 101 VAL A N 1
ATOM 774 C CA . VAL A 1 101 ? 5.916 -9.982 0.458 1.00 93.56 101 VAL A CA 1
ATOM 775 C C . VAL A 1 101 ? 4.976 -8.874 0.930 1.00 93.56 101 VAL A C 1
ATOM 777 O O . VAL A 1 101 ? 4.259 -9.074 1.911 1.00 93.56 101 VAL A O 1
ATOM 780 N N . PHE A 1 102 ? 4.909 -7.747 0.213 1.00 94.69 102 PHE A N 1
ATOM 781 C CA . PHE A 1 102 ? 3.979 -6.661 0.530 1.00 94.69 102 PHE A CA 1
ATOM 782 C C . PHE A 1 102 ? 2.522 -7.137 0.552 1.00 94.69 102 PHE A C 1
ATOM 784 O O . PHE A 1 102 ? 1.821 -6.901 1.530 1.00 94.69 102 PHE A O 1
ATOM 791 N N . VAL A 1 103 ? 2.081 -7.857 -0.482 1.00 94.38 103 VAL A N 1
ATOM 792 C CA . VAL A 1 103 ? 0.725 -8.413 -0.583 1.00 94.38 103 VAL A CA 1
ATOM 793 C C . VAL A 1 103 ? 0.434 -9.318 0.608 1.00 94.38 103 VAL A C 1
ATOM 795 O O . VAL A 1 103 ? -0.580 -9.146 1.281 1.00 94.38 103 VAL A O 1
ATOM 798 N N . SER A 1 104 ? 1.349 -10.237 0.919 1.00 94.69 104 SER A N 1
ATOM 799 C CA . SER A 1 104 ? 1.201 -11.155 2.051 1.00 94.69 104 SER A CA 1
ATOM 800 C C . SER A 1 104 ? 1.039 -10.396 3.373 1.00 94.69 104 SER A C 1
ATOM 802 O O . SER A 1 104 ? 0.121 -10.676 4.144 1.00 94.69 104 SER A O 1
ATOM 804 N N . LEU A 1 105 ? 1.878 -9.384 3.615 1.00 95.25 105 LEU A N 1
ATOM 805 C CA . LEU A 1 105 ? 1.794 -8.533 4.805 1.00 95.25 105 LEU A CA 1
ATOM 806 C C . LEU A 1 105 ? 0.508 -7.696 4.831 1.00 95.25 105 LEU A C 1
ATOM 808 O O . LEU A 1 105 ? -0.097 -7.560 5.893 1.00 95.25 105 LEU A O 1
ATOM 812 N N . ALA A 1 106 ? 0.055 -7.186 3.682 1.00 94.69 106 ALA A N 1
ATOM 813 C CA . ALA A 1 106 ? -1.184 -6.423 3.554 1.00 94.69 106 ALA A CA 1
ATOM 814 C C . ALA A 1 106 ? -2.409 -7.256 3.947 1.00 94.69 106 ALA A C 1
ATOM 816 O O . ALA A 1 106 ? -3.239 -6.795 4.730 1.00 94.69 106 ALA A O 1
ATOM 817 N N . PHE A 1 107 ? -2.489 -8.505 3.483 1.00 95.12 107 PHE A N 1
ATOM 818 C CA . PHE A 1 107 ? -3.558 -9.427 3.868 1.00 95.12 107 PHE A CA 1
ATOM 819 C C . PHE A 1 107 ? -3.513 -9.795 5.350 1.00 95.12 107 PHE A C 1
ATOM 821 O O . PHE A 1 107 ? -4.549 -9.767 6.016 1.00 95.12 107 PHE A O 1
ATOM 828 N N . VAL A 1 108 ? -2.329 -10.115 5.883 1.00 93.88 108 VAL A N 1
ATOM 829 C CA . VAL A 1 108 ? -2.178 -10.442 7.309 1.00 93.88 108 VAL A CA 1
ATOM 830 C C . VAL A 1 108 ? -2.576 -9.246 8.171 1.00 93.88 108 VAL A C 1
ATOM 832 O O . VAL A 1 108 ? -3.321 -9.406 9.134 1.00 93.88 108 VAL A O 1
ATOM 835 N N . TYR A 1 109 ? -2.144 -8.038 7.812 1.00 93.88 109 TYR A N 1
ATOM 836 C CA . TYR A 1 109 ? -2.514 -6.822 8.530 1.00 93.88 109 TYR A CA 1
ATOM 837 C C . TYR A 1 109 ? -4.024 -6.563 8.484 1.00 93.88 109 TYR A C 1
ATOM 839 O O . TYR A 1 109 ? -4.636 -6.354 9.531 1.00 93.88 109 TYR A O 1
ATOM 847 N N . ALA A 1 110 ? -4.640 -6.650 7.301 1.00 93.19 110 ALA A N 1
ATOM 848 C CA . ALA A 1 110 ? -6.083 -6.496 7.130 1.00 93.19 110 ALA A CA 1
ATOM 849 C C . ALA A 1 110 ? -6.872 -7.503 7.977 1.00 93.19 110 ALA A C 1
ATOM 851 O O . ALA A 1 110 ? -7.839 -7.134 8.644 1.00 93.19 110 ALA A O 1
ATOM 852 N N . TYR A 1 111 ? -6.421 -8.759 8.008 1.00 90.88 111 TYR A N 1
ATOM 853 C CA . TYR A 1 111 ? -7.013 -9.802 8.839 1.00 90.88 111 TYR A CA 1
ATOM 854 C C . TYR A 1 111 ? -6.885 -9.496 10.336 1.00 90.88 111 TYR A C 1
ATOM 856 O O . TYR A 1 111 ? -7.860 -9.642 11.069 1.00 90.88 111 TYR A O 1
ATOM 864 N N . LEU A 1 112 ? -5.722 -9.031 10.803 1.00 89.56 112 LEU A N 1
ATOM 865 C CA . LEU A 1 112 ? -5.521 -8.675 12.212 1.00 89.56 112 LEU A CA 1
ATOM 866 C C . LEU A 1 112 ? -6.397 -7.486 12.633 1.00 89.56 112 LEU A C 1
ATOM 868 O O . LEU A 1 112 ? -6.993 -7.515 13.710 1.00 89.56 112 LEU A O 1
ATOM 872 N N . VAL A 1 113 ? -6.524 -6.471 11.773 1.00 89.31 113 VAL A N 1
ATOM 873 C CA . VAL A 1 113 ? -7.403 -5.312 12.000 1.00 89.31 113 VAL A CA 1
ATOM 874 C C . VAL A 1 113 ? -8.880 -5.727 12.018 1.00 89.31 113 VAL A C 1
ATOM 876 O O . VAL A 1 113 ? -9.653 -5.248 12.853 1.00 89.31 113 VAL A O 1
ATOM 879 N N . TRP A 1 114 ? -9.282 -6.642 11.132 1.00 88.44 114 TRP A N 1
ATOM 880 C CA . TRP A 1 114 ? -10.622 -7.228 11.132 1.00 88.44 114 TRP A CA 1
ATOM 881 C C . TRP A 1 114 ? -10.899 -8.012 12.418 1.00 88.44 114 TRP A C 1
ATOM 883 O O . TRP A 1 114 ? -11.910 -7.780 13.082 1.00 88.44 114 TRP A O 1
ATOM 893 N N . ALA A 1 115 ? -9.979 -8.901 12.791 1.00 83.19 115 ALA A N 1
ATOM 894 C CA . ALA A 1 115 ? -10.123 -9.805 13.920 1.00 83.19 115 ALA A CA 1
ATOM 895 C C . ALA A 1 115 ? -10.233 -9.059 15.258 1.00 83.19 115 ALA A C 1
ATOM 897 O O . ALA A 1 115 ? -11.047 -9.434 16.099 1.00 83.19 115 ALA A O 1
ATOM 898 N N . GLU A 1 116 ? -9.488 -7.965 15.440 1.00 80.38 116 GLU A N 1
ATOM 899 C CA . GLU A 1 116 ? -9.617 -7.109 16.624 1.00 80.38 116 GLU A CA 1
ATOM 900 C C . GLU A 1 116 ? -11.008 -6.471 16.712 1.00 80.38 116 GLU A C 1
ATOM 902 O O . GLU A 1 116 ? -11.611 -6.426 17.783 1.00 80.38 116 GLU A O 1
ATOM 907 N N . SER A 1 117 ? -11.571 -6.048 15.579 1.00 77.19 117 SER A N 1
ATOM 908 C CA . SER A 1 117 ? -12.928 -5.503 15.545 1.00 77.19 117 SER A CA 1
ATOM 909 C C . SER A 1 117 ? -14.023 -6.555 15.710 1.00 77.19 117 SER A C 1
ATOM 911 O O . SER A 1 117 ? -15.138 -6.193 16.077 1.00 77.19 117 SER A O 1
ATOM 913 N N . ALA A 1 118 ? -13.739 -7.817 15.395 1.00 75.19 118 ALA A N 1
ATOM 914 C CA . ALA A 1 118 ? -14.677 -8.930 15.502 1.00 75.19 118 ALA A CA 1
ATOM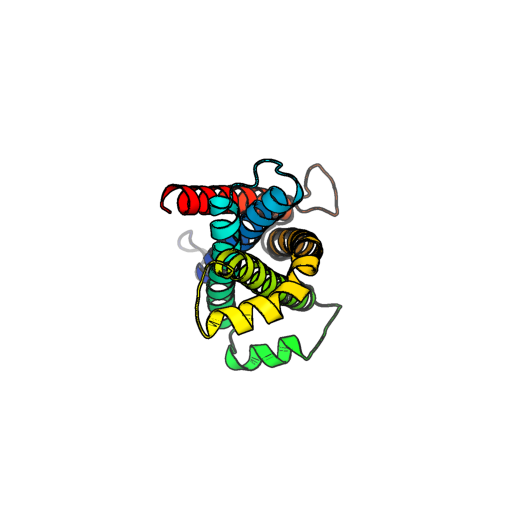 915 C C . ALA A 1 118 ? -14.766 -9.503 16.930 1.00 75.19 118 ALA A C 1
ATOM 917 O O . ALA A 1 118 ? -15.601 -10.366 17.188 1.00 75.19 118 ALA A O 1
ATOM 918 N N . THR A 1 119 ? -13.953 -9.008 17.873 1.00 69.44 119 THR A N 1
ATOM 919 C CA . THR A 1 119 ? -13.964 -9.413 19.296 1.00 69.44 119 THR A CA 1
ATOM 920 C C . THR A 1 119 ? -15.298 -9.171 20.000 1.00 69.44 119 THR A C 1
ATOM 922 O O . THR A 1 119 ? -15.593 -9.835 20.990 1.00 69.44 119 THR A O 1
ATOM 925 N N . THR A 1 120 ? -16.126 -8.268 19.480 1.00 65.44 120 THR A N 1
ATOM 926 C CA . THR A 1 120 ? -17.463 -7.966 20.004 1.00 65.44 120 THR A CA 1
ATOM 927 C C . THR A 1 120 ? -18.561 -8.892 19.469 1.00 65.44 120 THR A C 1
ATOM 929 O O . THR A 1 120 ? -19.697 -8.808 19.934 1.00 65.44 120 THR A O 1
ATOM 932 N N . LEU A 1 121 ? -18.260 -9.781 18.513 1.00 68.62 121 LEU A N 1
ATOM 933 C CA . LEU A 1 121 ? -19.237 -10.702 17.930 1.00 68.62 121 LEU A CA 1
ATOM 934 C C . LEU A 1 121 ? -19.399 -11.963 18.789 1.00 68.62 121 LEU A C 1
ATOM 936 O O . LEU A 1 121 ? -18.427 -12.626 19.147 1.00 68.62 121 LEU A O 1
ATOM 940 N N . THR A 1 122 ? -20.646 -12.344 19.067 1.00 61.56 122 THR A N 1
ATOM 941 C CA . THR A 1 122 ? -20.992 -13.597 19.751 1.00 61.56 122 THR A CA 1
ATOM 942 C C . THR A 1 122 ? -21.277 -14.710 18.729 1.00 61.56 122 THR A C 1
ATOM 944 O O . THR A 1 122 ? -21.883 -14.472 17.686 1.00 61.56 122 THR A O 1
ATOM 947 N N . GLY A 1 123 ? -20.811 -15.942 18.989 1.00 72.44 123 GLY A N 1
ATOM 948 C CA . GLY A 1 123 ? -21.078 -17.120 18.142 1.00 72.44 123 GLY A CA 1
ATOM 949 C C . GLY A 1 123 ? -19.831 -17.909 17.718 1.00 72.44 123 GLY A C 1
ATOM 950 O O . GLY A 1 123 ? -18.790 -17.846 18.366 1.00 72.44 123 GLY A O 1
ATOM 951 N N . ILE A 1 124 ? -19.923 -18.667 16.616 1.00 72.38 124 ILE A N 1
ATOM 952 C CA . ILE A 1 124 ? -18.824 -19.505 16.075 1.00 72.38 124 ILE A CA 1
ATOM 953 C C . ILE A 1 124 ? -17.570 -18.663 15.772 1.00 72.38 124 ILE A C 1
ATOM 955 O O . ILE A 1 124 ? -16.443 -19.108 15.997 1.00 72.38 124 ILE A O 1
ATOM 959 N N . TRP A 1 125 ? -17.771 -17.411 15.354 1.00 68.69 125 TRP A N 1
ATOM 960 C CA . TRP A 1 125 ? -16.716 -16.431 15.096 1.00 68.69 125 TRP A CA 1
ATOM 961 C C . TRP A 1 125 ? -15.932 -16.034 16.354 1.00 68.69 125 TRP A C 1
ATOM 963 O O . TRP A 1 125 ? -14.747 -15.737 16.248 1.00 68.69 125 TRP A O 1
ATOM 973 N N . ALA A 1 126 ? -16.528 -16.124 17.548 1.00 68.44 126 ALA A N 1
ATOM 974 C CA . ALA A 1 126 ? -15.837 -15.811 18.798 1.00 68.44 126 ALA A CA 1
ATOM 975 C C . ALA A 1 126 ? -14.682 -16.787 19.079 1.00 68.44 126 ALA A C 1
ATOM 977 O O . ALA A 1 126 ? -13.632 -16.367 19.555 1.00 68.44 126 ALA A O 1
ATOM 978 N N . LYS A 1 127 ? -14.820 -18.074 18.719 1.00 69.69 127 LYS A N 1
ATOM 979 C CA . LYS A 1 127 ? -13.728 -19.061 18.850 1.00 69.69 127 LYS A CA 1
ATOM 980 C C . LYS A 1 127 ? -12.565 -18.755 17.903 1.00 69.69 127 LYS A C 1
ATOM 982 O O . LYS A 1 127 ? -11.408 -18.850 18.304 1.00 69.69 127 LYS A O 1
ATOM 987 N N . LEU A 1 128 ? -12.874 -18.359 16.666 1.00 72.38 128 LEU A N 1
ATOM 988 C CA . LEU A 1 128 ? -11.882 -17.914 15.679 1.00 72.38 128 LEU A CA 1
ATOM 989 C C . LEU A 1 128 ? -11.145 -16.659 16.159 1.00 72.38 128 LEU A C 1
ATOM 991 O O . LEU A 1 128 ? -9.921 -16.605 16.076 1.00 72.38 128 LEU A O 1
ATOM 995 N N . VAL A 1 129 ? -11.868 -15.691 16.726 1.00 72.69 129 VAL A N 1
ATOM 996 C CA . VAL A 1 129 ? -11.276 -14.457 17.260 1.00 72.69 129 VAL A CA 1
ATOM 997 C C . VAL A 1 129 ? -10.466 -14.714 18.536 1.00 72.69 129 VAL A C 1
ATOM 999 O O . VAL A 1 129 ? -9.398 -14.141 18.741 1.00 72.69 129 VAL A O 1
ATOM 1002 N N . GLN A 1 130 ? -10.911 -15.632 19.393 1.00 69.69 130 GLN A N 1
ATOM 1003 C CA . GLN A 1 130 ? -10.150 -16.040 20.571 1.00 69.69 130 GLN A CA 1
ATOM 1004 C C . GLN A 1 130 ? -8.843 -16.737 20.172 1.00 69.69 130 GLN A C 1
ATOM 1006 O O . GLN A 1 130 ? -7.805 -16.479 20.778 1.00 69.69 130 GLN A O 1
ATOM 1011 N N . PHE A 1 131 ? -8.853 -17.549 19.114 1.00 73.00 131 PHE A N 1
ATOM 1012 C CA . PHE A 1 131 ? -7.629 -18.105 18.537 1.00 73.00 131 PHE A CA 1
ATOM 1013 C C . PHE A 1 131 ? -6.738 -17.015 17.917 1.00 73.00 131 PHE A C 1
ATOM 1015 O O . PHE A 1 131 ? -5.524 -17.011 18.133 1.00 73.00 131 PHE A O 1
ATOM 1022 N N . SER A 1 132 ? -7.331 -16.039 17.216 1.00 70.69 132 SER A N 1
ATOM 1023 C CA . SER A 1 132 ? -6.593 -14.918 16.622 1.00 70.69 132 SER A CA 1
ATOM 1024 C C . SER A 1 132 ? -6.016 -13.951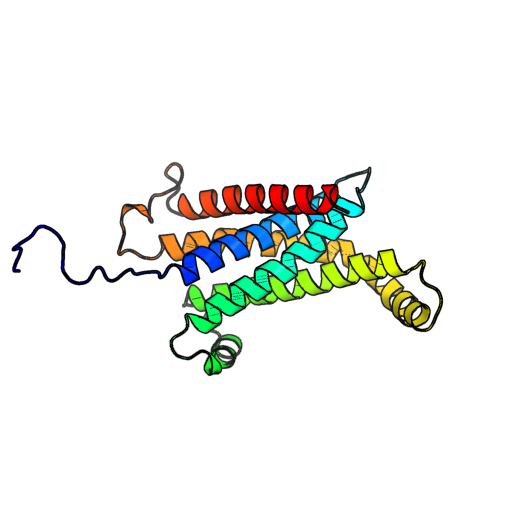 17.659 1.00 70.69 132 SER A C 1
ATOM 1026 O O . SER A 1 132 ? -5.067 -13.234 17.353 1.00 70.69 132 SER A O 1
ATOM 1028 N N . SER A 1 133 ? -6.544 -13.940 18.889 1.00 67.94 133 SER A N 1
ATOM 1029 C CA . SER A 1 133 ? -6.096 -13.035 19.955 1.00 67.94 133 SER A CA 1
ATOM 1030 C C . SER A 1 133 ? -4.610 -13.178 20.288 1.00 67.94 133 SER A C 1
ATOM 1032 O O . SER A 1 133 ? -3.929 -12.191 20.570 1.00 67.94 133 SER A O 1
ATOM 1034 N N . ARG A 1 134 ? -4.066 -14.392 20.134 1.00 72.94 134 ARG A N 1
ATOM 1035 C CA . ARG A 1 134 ? -2.633 -14.681 20.278 1.00 72.94 134 ARG A CA 1
ATOM 1036 C C . ARG A 1 134 ? -1.776 -13.946 19.242 1.00 72.94 134 ARG A C 1
ATOM 1038 O O . ARG A 1 134 ? -0.615 -13.646 19.505 1.00 72.94 134 ARG A O 1
ATOM 1045 N N . PHE A 1 135 ? -2.345 -13.641 18.080 1.00 77.75 135 PHE A N 1
ATOM 1046 C CA . PHE A 1 135 ? -1.661 -13.001 16.962 1.00 77.75 135 PHE A CA 1
ATOM 1047 C C . PHE A 1 135 ? -1.807 -11.473 16.955 1.00 77.75 135 PHE A C 1
ATOM 1049 O O . PHE A 1 135 ? -1.139 -10.815 16.162 1.00 77.75 135 PHE A O 1
ATOM 1056 N N . PHE A 1 136 ? -2.581 -10.868 17.866 1.00 78.38 136 PHE A N 1
ATOM 1057 C CA . PHE A 1 136 ? -2.674 -9.403 17.968 1.00 78.38 136 PHE A CA 1
ATOM 1058 C C . PHE A 1 136 ? -1.327 -8.743 18.286 1.00 78.38 136 PHE A C 1
ATOM 1060 O O . PHE A 1 136 ? -1.047 -7.643 17.812 1.00 78.38 136 PHE A O 1
ATOM 1067 N N . VAL A 1 137 ? -0.437 -9.445 18.997 1.00 81.44 137 VAL A N 1
ATOM 1068 C CA . VAL A 1 137 ? 0.941 -8.987 19.249 1.00 81.44 137 VAL A CA 1
ATOM 1069 C C . VAL A 1 137 ? 1.720 -8.796 17.939 1.00 81.44 137 VAL A C 1
ATOM 1071 O O . VAL A 1 137 ? 2.585 -7.925 17.859 1.00 81.44 137 VAL A O 1
ATOM 1074 N N . LEU A 1 138 ? 1.375 -9.546 16.884 1.00 85.50 138 LEU A N 1
ATOM 1075 C CA . LEU A 1 138 ? 2.005 -9.432 15.569 1.00 85.50 138 LEU A CA 1
ATOM 1076 C C . LEU A 1 138 ? 1.504 -8.236 14.753 1.00 85.50 138 LEU A C 1
ATOM 1078 O O . LEU A 1 138 ? 2.139 -7.883 13.764 1.00 85.50 138 LEU A O 1
ATOM 1082 N N . ARG A 1 139 ? 0.426 -7.556 15.160 1.00 86.50 139 ARG A N 1
ATOM 1083 C CA . ARG A 1 139 ? -0.123 -6.420 14.402 1.00 86.50 139 ARG A CA 1
ATOM 1084 C C . ARG A 1 139 ? 0.904 -5.307 14.210 1.00 86.50 139 ARG A C 1
ATOM 1086 O O . ARG A 1 139 ? 1.082 -4.835 13.094 1.00 86.50 139 ARG A O 1
ATOM 1093 N N . LYS A 1 140 ? 1.630 -4.934 15.269 1.00 88.44 140 LYS A N 1
ATOM 1094 C CA . LYS A 1 140 ? 2.670 -3.892 15.212 1.00 88.44 140 LYS A CA 1
ATOM 1095 C C . LYS A 1 140 ? 3.868 -4.258 14.324 1.00 88.44 140 LYS A C 1
ATOM 1097 O O . LYS A 1 140 ? 4.207 -3.445 13.467 1.00 88.44 140 LYS A O 1
ATOM 1102 N N . PRO A 1 141 ? 4.521 -5.429 14.480 1.00 91.56 141 PRO A N 1
ATOM 1103 C CA . PRO A 1 141 ? 5.629 -5.790 13.600 1.00 91.56 141 PRO A CA 1
ATOM 1104 C C . PRO A 1 141 ? 5.169 -5.987 12.153 1.00 91.56 141 PRO A C 1
ATOM 1106 O O . PRO A 1 141 ? 5.878 -5.561 11.248 1.00 91.56 141 PRO A O 1
ATOM 1109 N N . VAL A 1 142 ? 3.975 -6.543 11.913 1.00 92.44 142 VAL A N 1
ATOM 1110 C CA . VAL A 1 142 ? 3.414 -6.665 10.556 1.00 92.44 142 VAL A CA 1
ATOM 1111 C C . VAL A 1 142 ? 3.134 -5.288 9.951 1.00 92.44 142 VAL A C 1
ATOM 1113 O O . VAL A 1 142 ? 3.464 -5.071 8.790 1.00 92.44 142 VAL A O 1
ATOM 1116 N N . ALA A 1 143 ? 2.595 -4.340 10.723 1.00 92.88 143 ALA A N 1
ATOM 1117 C CA . ALA A 1 143 ? 2.391 -2.963 10.272 1.00 92.88 143 ALA A CA 1
ATOM 1118 C C . ALA A 1 143 ? 3.718 -2.281 9.904 1.00 92.88 143 ALA A C 1
ATOM 1120 O O . ALA A 1 143 ? 3.810 -1.642 8.861 1.00 92.88 143 ALA A O 1
ATOM 1121 N N . LEU A 1 144 ? 4.760 -2.447 10.727 1.00 94.56 144 LEU A N 1
ATOM 1122 C CA . LEU A 1 144 ? 6.075 -1.852 10.481 1.00 94.56 144 LEU A CA 1
ATOM 1123 C C . LEU A 1 144 ? 6.766 -2.469 9.258 1.00 94.56 144 LEU A C 1
ATOM 1125 O O . LEU A 1 144 ? 7.223 -1.745 8.377 1.00 94.56 144 LEU A O 1
ATOM 1129 N N . LEU A 1 145 ? 6.821 -3.801 9.184 1.00 95.12 145 LEU A N 1
ATOM 1130 C CA . LEU A 1 145 ? 7.407 -4.504 8.042 1.00 95.12 145 LEU A CA 1
ATOM 1131 C C . LEU A 1 145 ? 6.624 -4.199 6.765 1.00 95.12 145 LEU A C 1
ATOM 1133 O O . LEU A 1 145 ? 7.217 -3.861 5.745 1.00 95.12 145 LEU A O 1
ATOM 1137 N N . GLY A 1 146 ? 5.294 -4.245 6.831 1.00 94.00 146 GLY A N 1
ATOM 1138 C CA . GLY A 1 146 ? 4.430 -3.915 5.705 1.00 94.00 146 GLY A CA 1
ATOM 1139 C C . GLY A 1 146 ? 4.629 -2.481 5.224 1.00 94.00 146 GLY A C 1
ATOM 1140 O O . GLY A 1 146 ? 4.637 -2.260 4.020 1.00 94.00 146 GLY A O 1
ATOM 1141 N N . ALA A 1 147 ? 4.878 -1.523 6.125 1.00 95.19 147 ALA A N 1
ATOM 1142 C CA . ALA A 1 147 ? 5.140 -0.131 5.765 1.00 95.19 147 ALA A CA 1
ATOM 1143 C C . ALA A 1 147 ? 6.449 0.008 4.976 1.00 95.19 147 ALA A C 1
ATOM 1145 O O . ALA A 1 147 ? 6.493 0.696 3.957 1.00 95.19 147 ALA A O 1
ATOM 1146 N N . ILE A 1 148 ? 7.501 -0.697 5.398 1.00 95.44 148 ILE A N 1
ATOM 1147 C CA . ILE A 1 148 ? 8.776 -0.733 4.672 1.00 95.44 148 ILE A CA 1
ATOM 1148 C C . ILE A 1 148 ? 8.557 -1.317 3.272 1.00 95.44 148 ILE A C 1
ATOM 1150 O O . ILE A 1 148 ? 8.918 -0.691 2.277 1.00 95.44 148 ILE A O 1
ATOM 1154 N N . PHE A 1 149 ? 7.891 -2.471 3.177 1.00 94.12 149 PHE A N 1
ATOM 1155 C CA . PHE A 1 149 ? 7.600 -3.113 1.894 1.00 94.12 149 PHE A CA 1
ATOM 1156 C C . PHE A 1 149 ? 6.631 -2.304 1.015 1.00 94.12 149 PHE A C 1
ATOM 1158 O O . PHE A 1 149 ? 6.747 -2.357 -0.209 1.00 94.12 149 PHE A O 1
ATOM 1165 N N . ALA A 1 150 ? 5.731 -1.511 1.599 1.00 93.81 150 ALA A N 1
ATOM 1166 C CA . ALA A 1 150 ? 4.859 -0.584 0.882 1.00 93.81 150 ALA A CA 1
ATOM 1167 C C . ALA A 1 150 ? 5.671 0.535 0.216 1.00 93.81 150 ALA A C 1
ATOM 1169 O O . ALA A 1 150 ? 5.509 0.789 -0.979 1.00 93.81 150 ALA A O 1
ATOM 1170 N N . ILE A 1 151 ? 6.594 1.162 0.956 1.00 94.06 151 ILE A N 1
ATOM 1171 C CA . ILE A 1 151 ? 7.510 2.176 0.411 1.00 94.06 151 ILE A CA 1
ATOM 1172 C C . ILE A 1 151 ? 8.367 1.555 -0.687 1.00 94.06 151 ILE A C 1
ATOM 1174 O O . ILE A 1 151 ? 8.442 2.113 -1.782 1.00 94.06 151 ILE A O 1
ATOM 1178 N N . CYS A 1 152 ? 8.957 0.382 -0.434 1.00 91.69 152 CYS A N 1
ATOM 1179 C CA . CYS A 1 152 ? 9.747 -0.330 -1.432 1.00 91.69 152 CYS A CA 1
ATOM 1180 C C . CYS A 1 152 ? 8.931 -0.605 -2.694 1.00 91.69 152 CYS A C 1
ATOM 1182 O O . CYS A 1 152 ? 9.397 -0.265 -3.770 1.00 91.69 152 CYS A O 1
ATOM 1184 N N . THR A 1 153 ? 7.713 -1.137 -2.575 1.00 91.25 153 THR A N 1
ATOM 1185 C CA . THR A 1 153 ? 6.837 -1.440 -3.719 1.00 91.25 153 THR A CA 1
ATOM 1186 C C . THR A 1 153 ? 6.534 -0.188 -4.543 1.00 91.25 153 THR A C 1
ATOM 1188 O O . THR A 1 153 ? 6.745 -0.187 -5.753 1.00 91.25 153 THR A O 1
ATOM 1191 N N . THR A 1 154 ? 6.109 0.893 -3.884 1.00 90.69 154 THR A N 1
ATOM 1192 C CA . THR A 1 154 ? 5.701 2.148 -4.544 1.00 90.69 154 THR A CA 1
ATOM 1193 C C . THR A 1 154 ? 6.881 2.884 -5.187 1.00 90.69 154 THR A C 1
ATOM 1195 O O . THR A 1 154 ? 6.749 3.537 -6.219 1.00 90.69 154 THR A O 1
ATOM 1198 N N . THR A 1 155 ? 8.063 2.779 -4.582 1.00 90.12 155 THR A N 1
ATOM 1199 C CA . THR A 1 155 ? 9.283 3.415 -5.092 1.00 90.12 155 THR A CA 1
ATOM 1200 C C . THR A 1 155 ? 9.883 2.586 -6.229 1.00 90.12 155 THR A C 1
ATOM 1202 O O . THR A 1 155 ? 10.263 3.123 -7.269 1.00 90.12 155 THR A O 1
ATOM 1205 N N . TYR A 1 156 ? 9.926 1.262 -6.064 1.00 87.06 156 TYR A N 1
ATOM 1206 C CA . TYR A 1 156 ? 10.458 0.310 -7.036 1.00 87.06 156 TYR A CA 1
ATOM 1207 C C . TYR A 1 156 ? 9.738 0.394 -8.389 1.00 87.06 156 TYR A C 1
ATOM 1209 O O . TYR A 1 156 ? 10.379 0.318 -9.435 1.00 87.06 156 TYR A O 1
ATOM 1217 N N . THR A 1 157 ? 8.425 0.632 -8.391 1.00 84.19 157 THR A N 1
ATOM 1218 C CA . THR A 1 157 ? 7.670 0.857 -9.630 1.00 84.19 157 THR A CA 1
ATOM 1219 C C . THR A 1 157 ? 8.168 2.071 -10.418 1.00 84.19 157 THR A C 1
ATOM 1221 O O . THR A 1 157 ? 8.271 2.000 -11.640 1.00 84.19 157 THR A O 1
ATOM 1224 N N . GLY A 1 158 ? 8.552 3.160 -9.745 1.00 83.38 158 GLY A N 1
ATOM 1225 C CA . GLY A 1 158 ? 9.149 4.320 -10.415 1.00 83.38 158 GLY A CA 1
ATOM 1226 C C . GLY A 1 158 ? 10.598 4.083 -10.856 1.00 83.38 158 GLY A C 1
ATOM 1227 O O . GLY A 1 158 ? 11.002 4.577 -11.908 1.00 83.38 158 GLY A O 1
ATOM 1228 N N . PHE A 1 159 ? 11.366 3.274 -10.114 1.00 83.69 159 PHE A N 1
ATOM 1229 C CA . PHE A 1 159 ? 12.692 2.813 -10.549 1.00 83.69 159 PHE A CA 1
ATOM 1230 C C . PHE A 1 159 ? 12.614 1.984 -11.833 1.00 83.69 159 PHE A C 1
ATOM 1232 O O . PHE A 1 159 ? 13.427 2.183 -12.731 1.00 83.69 159 PHE A O 1
ATOM 1239 N N . LEU A 1 160 ? 11.625 1.092 -11.942 1.00 80.94 160 LEU A N 1
ATOM 1240 C CA . LEU A 1 160 ? 11.408 0.292 -13.144 1.00 80.94 160 LEU A CA 1
ATOM 1241 C C . LEU A 1 160 ? 11.157 1.157 -14.379 1.00 80.94 160 LEU A C 1
ATOM 1243 O O . LEU A 1 160 ? 11.787 0.916 -15.404 1.00 80.94 160 LEU A O 1
ATOM 1247 N N . LEU A 1 161 ? 10.283 2.167 -14.285 1.00 78.50 161 LEU A N 1
ATOM 1248 C CA . LEU A 1 161 ? 10.046 3.082 -15.409 1.00 78.50 161 LEU A CA 1
ATOM 1249 C C . LEU A 1 161 ? 11.305 3.875 -15.763 1.00 78.50 161 LEU A C 1
ATOM 1251 O O . LEU A 1 161 ? 11.616 4.044 -16.938 1.00 78.50 161 LEU A O 1
ATOM 1255 N N . SER A 1 162 ? 12.043 4.343 -14.755 1.00 75.50 162 SER A N 1
ATOM 1256 C CA . SER A 1 162 ? 13.272 5.105 -14.977 1.00 75.50 162 SER A CA 1
ATOM 1257 C C . SER A 1 162 ? 14.404 4.274 -15.584 1.00 75.50 162 SER A C 1
ATOM 1259 O O . SER A 1 162 ? 15.294 4.849 -16.208 1.00 75.50 162 SER A O 1
ATOM 1261 N N . ALA A 1 163 ? 14.420 2.958 -15.370 1.00 72.75 163 ALA A N 1
ATOM 1262 C CA . ALA A 1 163 ? 15.455 2.073 -15.899 1.00 72.75 163 ALA A CA 1
ATOM 1263 C C . ALA A 1 163 ? 15.313 1.827 -17.410 1.00 72.75 163 ALA A C 1
ATOM 1265 O O . ALA A 1 163 ? 16.236 1.316 -18.044 1.00 72.75 163 ALA A O 1
ATOM 1266 N N . ILE A 1 164 ? 14.170 2.185 -17.998 1.00 66.94 164 ILE A N 1
ATOM 1267 C CA . ILE A 1 164 ? 13.929 2.038 -19.428 1.00 66.94 164 ILE A CA 1
ATOM 1268 C C . ILE A 1 164 ? 14.564 3.227 -20.149 1.00 66.94 164 ILE A C 1
ATOM 1270 O O . ILE A 1 164 ? 14.051 4.343 -20.145 1.00 66.94 164 ILE A O 1
ATOM 1274 N N . THR A 1 165 ? 15.694 2.965 -20.799 1.00 56.31 165 THR A N 1
ATOM 1275 C CA . THR A 1 165 ? 16.535 3.974 -21.459 1.00 56.31 165 THR A CA 1
ATOM 1276 C C . THR A 1 165 ? 15.966 4.513 -22.771 1.00 56.31 165 THR A C 1
ATOM 1278 O O . THR A 1 165 ? 16.587 5.379 -23.384 1.00 56.31 165 THR A O 1
ATOM 1281 N N . THR A 1 166 ? 14.796 4.044 -23.218 1.00 60.31 166 THR A N 1
ATOM 1282 C CA . THR A 1 166 ? 14.171 4.539 -24.455 1.00 60.31 166 THR A CA 1
ATOM 1283 C C . THR A 1 166 ? 13.699 5.987 -24.333 1.00 60.31 166 THR A C 1
ATOM 1285 O O . THR A 1 166 ? 13.688 6.693 -25.335 1.00 60.31 166 THR A O 1
ATOM 1288 N N . ASN A 1 167 ? 13.377 6.455 -23.121 1.00 62.19 167 ASN A N 1
ATOM 1289 C CA . ASN A 1 167 ? 12.931 7.823 -22.865 1.00 62.19 167 ASN A CA 1
ATOM 1290 C C . ASN A 1 167 ? 13.902 8.547 -21.924 1.00 62.19 167 ASN A C 1
ATOM 1292 O O . ASN A 1 167 ? 13.872 8.362 -20.708 1.00 62.19 167 ASN A O 1
ATOM 1296 N N . THR A 1 168 ? 14.719 9.443 -22.478 1.00 63.72 168 THR A N 1
ATOM 1297 C CA . THR A 1 168 ? 15.701 10.258 -21.732 1.00 63.72 168 THR A CA 1
ATOM 1298 C C . THR A 1 168 ? 15.077 11.152 -20.655 1.00 63.72 168 THR A C 1
ATOM 1300 O O . THR A 1 168 ? 15.751 11.523 -19.697 1.00 63.72 168 THR A O 1
ATOM 1303 N N . LEU A 1 169 ? 13.780 11.466 -20.762 1.00 68.12 169 LEU A N 1
ATOM 1304 C CA . LEU A 1 169 ? 13.037 12.226 -19.750 1.00 68.12 169 LEU A CA 1
ATOM 1305 C C . LEU A 1 169 ? 12.737 11.419 -18.475 1.00 68.12 169 LEU A C 1
ATOM 1307 O O . LEU A 1 169 ? 12.469 12.011 -17.433 1.00 68.12 169 LEU A O 1
ATOM 1311 N N . TRP A 1 170 ? 12.754 10.083 -18.533 1.00 68.06 170 TRP A N 1
ATOM 1312 C CA . TRP A 1 170 ? 12.392 9.227 -17.395 1.00 68.06 170 TRP A CA 1
ATOM 1313 C C . TRP A 1 170 ? 13.593 8.873 -16.515 1.00 68.06 170 TRP A C 1
ATOM 1315 O O . TRP A 1 170 ? 13.414 8.555 -15.342 1.00 68.06 170 TRP A O 1
ATOM 1325 N N . SER A 1 171 ? 14.809 8.998 -17.050 1.00 68.69 171 SER A N 1
ATOM 1326 C CA . SER A 1 171 ? 16.076 8.697 -16.376 1.00 68.69 171 SER A CA 1
ATOM 1327 C C . SER A 1 171 ? 16.745 9.928 -15.750 1.00 68.69 171 SER A C 1
ATOM 1329 O O . SER A 1 171 ? 17.971 9.985 -15.655 1.00 68.69 171 SER A O 1
ATOM 1331 N N . VAL A 1 172 ? 15.973 10.948 -15.364 1.00 76.75 172 VAL A N 1
ATOM 1332 C CA . VAL A 1 172 ? 16.531 12.173 -14.771 1.00 76.75 172 VAL A CA 1
ATOM 1333 C C . VAL A 1 172 ? 16.911 11.956 -13.292 1.00 76.75 172 VAL A C 1
ATOM 1335 O O . VAL A 1 172 ? 16.069 11.511 -12.499 1.00 76.75 172 VAL A O 1
ATOM 1338 N N . PRO A 1 173 ? 18.160 12.268 -12.884 1.00 76.19 173 PRO A N 1
ATOM 1339 C CA . PRO A 1 173 ? 18.580 12.166 -11.488 1.00 76.19 173 PRO A CA 1
ATOM 1340 C C . PRO A 1 173 ? 17.819 13.154 -10.603 1.00 76.19 173 PRO A C 1
ATOM 1342 O O . PRO A 1 173 ? 17.677 14.331 -10.943 1.00 76.19 173 PRO A O 1
ATOM 1345 N N . PHE A 1 174 ? 17.369 12.708 -9.434 1.00 74.44 174 PHE A N 1
ATOM 1346 C CA . PHE A 1 174 ? 16.781 13.598 -8.443 1.00 74.44 174 PHE A CA 1
ATOM 1347 C C . PHE A 1 174 ? 17.872 14.425 -7.763 1.00 74.44 174 PHE A C 1
ATOM 1349 O O . PHE A 1 174 ? 18.750 13.871 -7.106 1.00 74.44 174 PHE A O 1
ATOM 1356 N N . LEU A 1 175 ? 17.816 15.754 -7.902 1.00 69.25 175 LEU A N 1
ATOM 1357 C CA . LEU A 1 175 ? 18.714 16.689 -7.208 1.00 69.25 175 LEU A CA 1
ATOM 1358 C C . LEU A 1 175 ? 20.217 16.371 -7.405 1.00 69.25 175 LEU A C 1
ATOM 1360 O O . LEU A 1 175 ? 21.025 16.547 -6.499 1.00 69.25 175 LEU A O 1
ATOM 1364 N N . GLY A 1 176 ? 20.595 15.844 -8.576 1.00 70.88 176 GLY A N 1
ATOM 1365 C CA . GLY A 1 176 ? 21.979 15.455 -8.884 1.00 70.88 176 GLY A CA 1
ATOM 1366 C C . GLY A 1 176 ? 22.463 14.156 -8.219 1.00 70.88 176 GLY A C 1
ATOM 1367 O O . GLY A 1 176 ? 23.617 13.776 -8.404 1.00 70.88 176 GLY A O 1
ATOM 1368 N N . LEU A 1 177 ? 21.606 13.441 -7.480 1.00 73.44 177 LEU A N 1
ATOM 1369 C CA . LEU A 1 177 ? 21.929 12.136 -6.903 1.00 73.44 177 LEU A CA 1
ATOM 1370 C C . LEU A 1 177 ? 21.842 11.053 -7.983 1.00 73.44 177 LEU A C 1
ATOM 1372 O O . LEU A 1 177 ? 20.758 10.613 -8.361 1.00 73.44 177 LEU A O 1
ATOM 1376 N N . VAL A 1 178 ? 23.004 10.580 -8.440 1.00 65.25 178 VAL A N 1
ATOM 1377 C CA . VAL A 1 178 ? 23.166 9.613 -9.547 1.00 65.25 178 VAL A CA 1
ATOM 1378 C C . VAL A 1 178 ? 22.486 8.249 -9.285 1.00 65.25 178 VAL A C 1
ATOM 1380 O O . VAL A 1 178 ? 22.322 7.457 -10.204 1.00 65.25 178 VAL A O 1
ATOM 1383 N N . GLY A 1 179 ? 22.024 7.976 -8.058 1.00 68.50 179 GLY 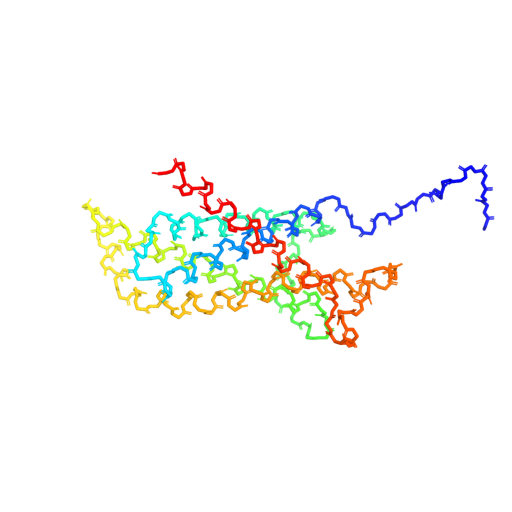A N 1
ATOM 1384 C CA . GLY A 1 179 ? 21.357 6.721 -7.681 1.00 68.50 179 GLY A CA 1
ATOM 1385 C C . GLY A 1 179 ? 19.848 6.800 -7.417 1.00 68.50 179 GLY A C 1
ATOM 1386 O O . GLY A 1 179 ? 19.240 5.760 -7.174 1.00 68.50 179 GLY A O 1
ATOM 1387 N N . VAL A 1 180 ? 19.233 7.990 -7.429 1.00 74.00 180 VAL A N 1
ATOM 1388 C CA . VAL A 1 180 ? 17.799 8.150 -7.125 1.00 74.00 180 VAL A CA 1
ATOM 1389 C C . VAL A 1 180 ? 17.103 8.810 -8.312 1.00 74.00 180 VAL A C 1
ATOM 1391 O O . VAL A 1 180 ? 17.281 10.010 -8.527 1.00 74.00 180 VAL A O 1
ATOM 1394 N N . PRO A 1 181 ? 16.302 8.072 -9.095 1.00 82.69 181 PRO A N 1
ATOM 1395 C CA . PRO A 1 181 ? 15.564 8.669 -10.186 1.00 82.69 181 PRO A CA 1
ATOM 1396 C C . PRO A 1 181 ? 14.429 9.519 -9.626 1.00 82.69 181 PRO A C 1
ATOM 1398 O O . PRO A 1 181 ? 13.698 9.098 -8.725 1.00 82.69 181 PRO A O 1
ATOM 1401 N N . PHE A 1 182 ? 14.248 10.715 -10.185 1.00 84.12 182 PHE A N 1
ATOM 1402 C CA . PHE A 1 182 ? 13.174 11.626 -9.778 1.00 84.12 182 PHE A CA 1
ATOM 1403 C C . PHE A 1 182 ? 11.797 10.963 -9.854 1.00 84.12 182 PHE A C 1
ATOM 1405 O O . PHE A 1 182 ? 10.946 11.178 -8.991 1.00 84.12 182 PHE A O 1
ATOM 1412 N N . LEU A 1 183 ? 11.610 10.086 -10.843 1.00 85.88 183 LEU A N 1
ATOM 1413 C CA . LEU A 1 183 ? 10.369 9.359 -11.049 1.00 85.88 183 LEU A CA 1
ATOM 1414 C C . LEU A 1 183 ? 10.009 8.464 -9.855 1.00 85.88 183 LEU A C 1
ATOM 1416 O O . LEU A 1 183 ? 8.853 8.434 -9.451 1.00 85.88 183 LEU A O 1
ATOM 1420 N N . ALA A 1 184 ? 10.981 7.800 -9.224 1.00 86.44 184 ALA A N 1
ATOM 1421 C CA . ALA A 1 184 ? 10.722 6.985 -8.037 1.00 86.44 184 ALA A CA 1
ATOM 1422 C C . ALA A 1 184 ? 10.215 7.821 -6.852 1.00 86.44 184 ALA A C 1
ATOM 1424 O O . ALA A 1 184 ? 9.295 7.402 -6.150 1.00 86.44 184 ALA A O 1
ATOM 1425 N N . VAL A 1 185 ? 10.760 9.027 -6.672 1.00 87.44 185 VAL A N 1
ATOM 1426 C CA . VAL A 1 185 ? 10.306 9.964 -5.635 1.00 87.44 185 VAL A CA 1
ATOM 1427 C C . VAL A 1 185 ? 8.899 10.472 -5.944 1.00 87.44 185 VAL A C 1
ATOM 1429 O O . VAL A 1 185 ? 8.043 10.477 -5.061 1.00 87.44 185 VAL A O 1
ATOM 1432 N N . LEU A 1 186 ? 8.629 10.846 -7.197 1.00 89.12 186 LEU A N 1
ATOM 1433 C CA . LEU A 1 186 ? 7.301 11.288 -7.625 1.00 89.12 186 LEU A CA 1
ATOM 1434 C C . LEU A 1 186 ? 6.240 10.206 -7.419 1.00 89.12 186 LEU A C 1
ATOM 1436 O O . LEU A 1 186 ? 5.172 10.501 -6.884 1.00 89.12 186 LEU A O 1
ATOM 1440 N N . PHE A 1 187 ? 6.537 8.961 -7.797 1.00 89.94 187 PHE A N 1
ATOM 1441 C CA . PHE A 1 187 ? 5.630 7.834 -7.591 1.00 89.94 187 PHE A CA 1
ATOM 1442 C C . PHE A 1 187 ? 5.350 7.592 -6.112 1.00 89.94 187 PHE A C 1
ATOM 1444 O O . PHE A 1 187 ? 4.196 7.387 -5.741 1.00 89.94 187 PHE A O 1
ATOM 1451 N N . LEU A 1 188 ? 6.373 7.675 -5.258 1.00 91.88 188 LEU A N 1
ATOM 1452 C CA . LEU A 1 188 ? 6.193 7.529 -3.819 1.00 91.88 188 LEU A CA 1
ATOM 1453 C C . LEU A 1 188 ? 5.304 8.641 -3.247 1.00 91.88 188 LEU A C 1
ATOM 1455 O O . LEU A 1 188 ? 4.322 8.348 -2.571 1.00 91.88 188 LEU A O 1
ATOM 1459 N N . VAL A 1 189 ? 5.608 9.910 -3.532 1.00 93.38 189 VAL A N 1
ATOM 1460 C CA . VAL A 1 189 ? 4.847 11.056 -3.001 1.00 93.38 189 VAL A CA 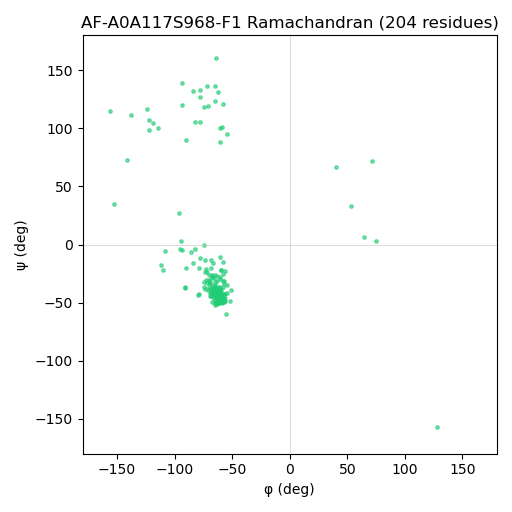1
ATOM 1461 C C . VAL A 1 189 ? 3.407 11.051 -3.520 1.00 93.38 189 VAL A C 1
ATOM 1463 O O . VAL A 1 189 ? 2.467 11.243 -2.747 1.00 93.38 189 VAL A O 1
ATOM 1466 N N . SER A 1 190 ? 3.217 10.777 -4.812 1.00 93.75 190 SER A N 1
ATOM 1467 C CA . SER A 1 190 ? 1.894 10.682 -5.433 1.00 93.75 190 SER A CA 1
ATOM 1468 C C . SER A 1 190 ? 1.092 9.495 -4.893 1.00 93.75 190 SER A C 1
ATOM 1470 O O . SER A 1 190 ? -0.076 9.652 -4.534 1.00 93.75 190 SER A O 1
ATOM 1472 N N . GLY A 1 191 ? 1.718 8.323 -4.756 1.00 92.44 191 GLY A N 1
ATOM 1473 C CA . GLY A 1 191 ? 1.094 7.127 -4.189 1.00 92.44 191 GLY A CA 1
ATOM 1474 C C . GLY A 1 191 ? 0.673 7.330 -2.735 1.00 92.44 191 GLY A C 1
ATOM 1475 O O . GLY A 1 191 ? -0.460 7.032 -2.365 1.00 92.44 191 GLY A O 1
ATOM 1476 N N . VAL A 1 192 ? 1.538 7.933 -1.915 1.00 94.12 192 VAL A N 1
ATOM 1477 C CA . VAL A 1 192 ? 1.208 8.283 -0.526 1.00 94.12 192 VAL A CA 1
ATOM 1478 C C . VAL A 1 192 ? 0.049 9.278 -0.473 1.00 94.12 192 VAL A C 1
ATOM 1480 O O . VAL A 1 192 ? -0.899 9.057 0.277 1.00 94.12 192 VAL A O 1
ATOM 1483 N N . SER A 1 193 ? 0.071 10.332 -1.293 1.00 95.88 193 SER A N 1
ATOM 1484 C CA . SER A 1 193 ? -0.999 11.337 -1.341 1.00 95.88 193 SER A CA 1
ATOM 1485 C C . SER A 1 193 ? -2.350 10.745 -1.767 1.00 95.88 193 SER A C 1
ATOM 1487 O O . SER A 1 193 ? -3.363 10.961 -1.101 1.00 95.88 193 SER A O 1
ATOM 1489 N N . THR A 1 194 ? -2.372 9.950 -2.838 1.00 94.75 194 THR A N 1
ATOM 1490 C CA . THR A 1 194 ? -3.595 9.310 -3.351 1.00 94.75 194 THR A CA 1
ATOM 1491 C C . THR A 1 194 ? -4.117 8.228 -2.410 1.00 94.75 194 THR A C 1
ATOM 1493 O O . THR A 1 194 ? -5.324 8.146 -2.186 1.00 94.75 194 THR A O 1
ATOM 1496 N N . GLY A 1 195 ? -3.232 7.450 -1.784 1.00 93.25 195 GLY A N 1
ATOM 1497 C CA . GLY A 1 195 ? -3.595 6.490 -0.746 1.00 93.25 195 GLY A CA 1
ATOM 1498 C C . GLY A 1 195 ? -4.177 7.161 0.503 1.00 93.25 195 GLY A C 1
ATOM 1499 O O . GLY A 1 195 ? -5.219 6.735 1.001 1.00 93.25 195 GLY A O 1
ATOM 1500 N N . LEU A 1 196 ? -3.581 8.261 0.975 1.00 94.06 196 LEU A N 1
ATOM 1501 C CA . LEU A 1 196 ? -4.141 9.082 2.057 1.00 94.06 196 LEU A CA 1
ATOM 1502 C C . LEU A 1 196 ? -5.543 9.593 1.698 1.00 94.06 196 LEU A C 1
ATOM 1504 O O . LEU A 1 196 ? -6.482 9.441 2.475 1.00 94.06 196 LEU A O 1
ATOM 1508 N N . ALA A 1 197 ? -5.716 10.145 0.496 1.00 95.12 197 ALA A N 1
ATOM 1509 C CA . ALA A 1 197 ? -7.017 10.624 0.039 1.00 95.12 197 ALA A CA 1
ATOM 1510 C C . ALA A 1 197 ? -8.059 9.491 -0.022 1.00 95.12 197 ALA A C 1
ATOM 1512 O O . ALA A 1 197 ? -9.170 9.643 0.486 1.00 95.12 197 ALA A O 1
ATOM 1513 N N . ALA A 1 198 ? -7.697 8.332 -0.578 1.00 93.56 198 ALA A N 1
ATOM 1514 C CA . ALA A 1 198 ? -8.581 7.172 -0.674 1.00 93.56 198 ALA A CA 1
ATOM 1515 C C . ALA A 1 198 ? -9.007 6.652 0.709 1.00 93.56 198 ALA A C 1
ATOM 1517 O O . ALA A 1 198 ? -10.175 6.320 0.922 1.00 93.56 198 ALA A O 1
ATOM 1518 N N . THR A 1 199 ? -8.084 6.619 1.671 1.00 93.12 199 THR A N 1
ATOM 1519 C CA . THR A 1 199 ? -8.374 6.158 3.038 1.00 93.12 199 THR A CA 1
ATOM 1520 C C . THR A 1 199 ? -9.247 7.123 3.820 1.00 93.12 199 THR A C 1
ATOM 1522 O O . THR A 1 199 ? -10.164 6.669 4.510 1.00 93.12 199 THR A O 1
ATOM 1525 N N . LEU A 1 200 ? -9.027 8.432 3.668 1.00 93.00 200 LEU A N 1
ATOM 1526 C CA . LEU A 1 200 ? -9.875 9.473 4.248 1.00 93.00 200 LEU A CA 1
ATOM 1527 C C . LEU A 1 200 ? -11.289 9.439 3.664 1.00 93.00 200 LEU A C 1
ATOM 1529 O O . LEU A 1 200 ? -12.256 9.454 4.421 1.00 93.00 200 LEU A O 1
ATOM 1533 N N . LEU A 1 201 ? -11.422 9.328 2.338 1.00 93.06 201 LEU A N 1
ATOM 1534 C CA . LEU A 1 201 ? -12.725 9.197 1.679 1.00 93.06 201 LEU A CA 1
ATOM 1535 C C . LEU A 1 201 ? -13.461 7.934 2.134 1.00 93.06 201 LEU A C 1
ATOM 1537 O O . LEU A 1 201 ? -14.660 7.983 2.409 1.00 93.06 201 LEU A O 1
ATOM 1541 N N . GLY A 1 202 ? -12.743 6.816 2.264 1.00 88.19 202 GLY A N 1
ATOM 1542 C CA . GLY A 1 202 ? -13.296 5.588 2.826 1.00 88.19 202 GLY A CA 1
ATOM 1543 C C . GLY A 1 202 ? -13.763 5.772 4.270 1.00 88.19 202 GLY A C 1
ATOM 1544 O O . GLY A 1 202 ? -14.845 5.311 4.623 1.00 88.19 202 GLY A O 1
ATOM 1545 N N . ALA A 1 203 ? -12.975 6.466 5.098 1.00 88.12 203 ALA A N 1
ATOM 1546 C CA . ALA A 1 203 ? -13.269 6.667 6.517 1.00 88.12 203 ALA A CA 1
ATOM 1547 C C . ALA A 1 203 ? -14.432 7.636 6.755 1.00 88.12 203 ALA A C 1
ATOM 1549 O O . ALA A 1 203 ? -15.190 7.452 7.704 1.00 88.12 203 ALA A O 1
ATOM 1550 N N . ALA A 1 204 ? -14.587 8.646 5.895 1.00 82.31 204 ALA A N 1
ATOM 1551 C CA . ALA A 1 204 ? -15.659 9.634 5.980 1.00 82.31 204 ALA A CA 1
ATOM 1552 C C . ALA A 1 204 ? -17.039 9.052 5.633 1.00 82.31 204 ALA A C 1
ATOM 1554 O O . ALA A 1 204 ? -18.056 9.569 6.087 1.00 82.31 204 ALA A O 1
ATOM 1555 N N . LYS A 1 205 ? -17.082 7.986 4.822 1.00 63.12 205 LYS A N 1
ATOM 1556 C CA . LYS A 1 205 ? -18.324 7.366 4.334 1.00 63.12 205 LYS A CA 1
ATOM 1557 C C . LYS A 1 205 ? -18.794 6.161 5.174 1.00 63.12 205 LYS A C 1
ATOM 1559 O O . LYS A 1 205 ? -19.857 5.614 4.891 1.00 63.12 205 LYS A O 1
ATOM 1564 N N . SER A 1 206 ? -18.016 5.752 6.183 1.00 50.72 206 SER A N 1
ATOM 1565 C CA . SER A 1 206 ? -18.274 4.639 7.127 1.00 50.72 206 SER A CA 1
ATOM 1566 C C . SER A 1 206 ? -18.574 5.138 8.536 1.00 50.72 206 SER A C 1
ATOM 1568 O O . SER A 1 206 ? -19.233 4.445 9.340 1.00 50.72 206 SER A O 1
#

Solvent-accessible surface area (backbone atoms only — not comparable to full-atom values): 10744 Å² total; per-residue (Å²): 140,88,85,88,77,95,64,79,84,77,76,74,66,91,67,55,72,56,54,58,52,20,54,51,25,36,12,32,12,22,12,7,34,36,47,12,32,50,39,64,74,69,42,89,81,47,62,61,54,39,33,50,32,4,28,50,46,15,42,54,30,36,51,57,15,48,51,39,52,39,67,69,40,96,56,49,90,53,52,67,54,58,77,70,57,82,41,91,89,39,68,69,47,51,47,52,52,43,44,53,51,24,52,53,32,32,47,52,42,28,49,48,58,48,41,64,67,42,66,81,46,86,61,79,62,33,58,55,32,58,62,47,54,75,51,55,75,48,44,61,60,38,29,54,54,30,36,53,31,21,53,49,42,25,25,49,54,19,45,57,59,26,67,43,77,89,42,74,82,38,55,40,52,36,93,77,36,89,86,44,44,38,45,16,55,50,36,35,55,50,13,36,52,49,4,40,52,53,17,50,56,48,32,75,76,108

Nearest PDB structures (foldseek):
  8tn6-assembly1_C  TM=5.583E-01  e=3.319E+00  synthetic construct
  8tn1-assembly1_B  TM=5.119E-01  e=5.041E+00  synthetic construct
  2cmr-assembly1_A  TM=3.444E-01  e=2.757E+00  Human immunodeficiency virus 1